Protein AF-A0AAW4VCS4-F1 (afdb_monomer_lite)

Radius of gyration: 17.03 Å; chains: 1; bounding box: 50×41×45 Å

Sequence (196 aa):
MIDLREYFYNKIKNEMDHWDMSDAYSITFFLYSNEAYTYKEYSNVCEFSISLNNETFFKSEYSGDDEGLYSEERWNYAYLEQDDKDMLDEKGMETLFAWYKQEGIENIGYEDPDCYDENCRYIGKGPVGYYELLEVISDVARRLIEEDYFLQRCGKRIPIIIQDLEFTWYVLEATKKVNIHDEAHDFFKALESGNM

Secondary structure (DSSP, 8-state):
---HHHHHHHHHHHHHTTS--TTEEEEEEEEEEEEEEEETTEEEEEEEEEEEEEHHHHHHH--GGGGSTT-STTT-GGGS----EETTSHHHHHHHHHHHHHHT--STT---S--B-TTS-B----STTHHHHHHHHHHHHHHHHHTTHHHHHHSS---EEEE-SS--HHHHHHHHHH-TTSTTHHHHHHHHTT--

Foldseek 3Di:
DQPLLVLLLVVVVVVCLPDDCQFFAAKEWEKAFDQPDDDDPDGRAIWTWIDTAGPVVLVVVDDDPQSDLLACLRAQPVNGPCPIDTCCDVVNVVSLVVVCVVVVQPPFNDDDPPQADPVRDGNGCGGGSRNVVLVSVLVSLLVCVVVCVCCVVHVDDHQYQYDYNPRDPSSVVSSVSSNVVCSCVSVVVSVVVVND

Structure (mmCIF, N/CA/C/O backbone):
data_AF-A0AAW4VCS4-F1
#
_entry.id   AF-A0AAW4VCS4-F1
#
loop_
_atom_site.group_PDB
_atom_site.id
_atom_site.type_symbol
_atom_site.label_atom_id
_atom_site.label_alt_id
_atom_site.label_comp_id
_atom_site.label_asym_id
_atom_site.label_entity_id
_atom_site.label_seq_id
_atom_site.pdbx_PDB_ins_code
_atom_site.Cartn_x
_atom_site.Cartn_y
_atom_site.Cartn_z
_atom_site.occupancy
_atom_site.B_iso_or_equiv
_atom_site.auth_seq_id
_atom_site.auth_comp_id
_atom_site.auth_asym_id
_atom_site.auth_atom_id
_atom_site.pdbx_PDB_model_num
ATOM 1 N N . MET A 1 1 ? -22.994 5.098 6.611 1.00 89.25 1 MET A N 1
ATOM 2 C CA . MET A 1 1 ? -22.066 3.959 6.658 1.00 89.25 1 MET A CA 1
ATOM 3 C C . MET A 1 1 ? -20.782 4.445 6.025 1.00 89.25 1 MET A C 1
ATOM 5 O O . MET A 1 1 ? -20.863 5.044 4.958 1.00 89.25 1 MET A O 1
ATOM 9 N N . ILE A 1 2 ? -19.666 4.334 6.733 1.00 96.38 2 ILE A N 1
ATOM 10 C CA . ILE A 1 2 ? -18.343 4.682 6.226 1.00 96.38 2 ILE A CA 1
ATOM 11 C C . ILE A 1 2 ? -17.948 3.586 5.246 1.00 96.38 2 ILE A C 1
ATOM 13 O O . ILE A 1 2 ? -17.919 2.415 5.619 1.00 96.38 2 ILE A O 1
ATOM 17 N N . ASP A 1 3 ? -17.684 3.984 4.007 1.00 98.12 3 ASP A N 1
ATOM 18 C CA . ASP A 1 3 ? -17.039 3.142 3.008 1.00 98.12 3 ASP A CA 1
ATOM 19 C C . ASP A 1 3 ? -15.558 3.520 2.978 1.00 98.12 3 ASP A C 1
ATOM 21 O O . ASP A 1 3 ? -15.163 4.524 2.379 1.00 98.12 3 ASP A O 1
ATOM 25 N N . LEU A 1 4 ? -14.751 2.757 3.715 1.00 98.56 4 LEU A N 1
ATOM 26 C CA . LEU A 1 4 ? -13.330 3.050 3.865 1.00 98.56 4 LEU A CA 1
ATOM 27 C C . LEU A 1 4 ? -12.561 2.821 2.553 1.00 98.56 4 LEU A C 1
ATOM 29 O O . LEU A 1 4 ? -11.615 3.555 2.269 1.00 98.56 4 LEU A O 1
ATOM 33 N N . ARG A 1 5 ? -13.013 1.873 1.717 1.00 98.69 5 ARG A N 1
ATOM 34 C CA . ARG A 1 5 ? -12.433 1.629 0.388 1.00 98.69 5 ARG A CA 1
ATOM 35 C C . ARG A 1 5 ? -12.628 2.846 -0.502 1.00 98.69 5 ARG A C 1
ATOM 37 O O . ARG A 1 5 ? -11.671 3.341 -1.082 1.00 98.69 5 ARG A O 1
ATOM 44 N N . GLU A 1 6 ? -13.850 3.365 -0.576 1.00 98.69 6 GLU A N 1
ATOM 45 C CA . GLU A 1 6 ? -14.143 4.540 -1.401 1.00 98.69 6 GLU A CA 1
ATOM 46 C C . GLU A 1 6 ? -13.452 5.805 -0.865 1.00 98.69 6 GLU A C 1
ATOM 48 O O . GLU A 1 6 ? -12.993 6.641 -1.646 1.00 98.69 6 GLU A O 1
ATOM 53 N N . TYR A 1 7 ? -13.320 5.940 0.460 1.00 98.75 7 TYR A N 1
ATOM 54 C CA . TYR A 1 7 ? -12.541 7.022 1.067 1.00 98.75 7 TYR A CA 1
ATOM 55 C C . TYR A 1 7 ? -11.079 6.996 0.601 1.00 98.75 7 TYR A C 1
ATOM 57 O O . TYR A 1 7 ? -10.593 7.998 0.066 1.00 98.75 7 TYR A O 1
ATOM 65 N N . PHE A 1 8 ? -10.390 5.861 0.762 1.00 98.75 8 PHE A N 1
ATOM 66 C CA . PHE A 1 8 ? -8.983 5.751 0.382 1.00 98.75 8 PHE A CA 1
ATOM 67 C C . PHE A 1 8 ? -8.781 5.790 -1.124 1.00 98.75 8 PHE A C 1
ATOM 69 O O . PHE A 1 8 ? -7.870 6.476 -1.570 1.00 98.75 8 PHE A O 1
ATOM 76 N N . TYR A 1 9 ? -9.647 5.155 -1.916 1.00 98.81 9 TYR A N 1
ATOM 77 C CA . TYR A 1 9 ? -9.570 5.229 -3.374 1.00 98.81 9 TYR A CA 1
ATOM 78 C C . TYR A 1 9 ? -9.583 6.682 -3.858 1.00 98.81 9 TYR A C 1
ATOM 80 O O . TYR A 1 9 ? -8.699 7.093 -4.607 1.00 98.81 9 TYR A O 1
ATOM 88 N N . ASN A 1 10 ? -10.528 7.495 -3.371 1.00 98.56 10 ASN A N 1
ATOM 89 C CA . ASN A 1 10 ? -10.602 8.902 -3.757 1.00 98.56 10 ASN A CA 1
ATOM 90 C C . ASN A 1 10 ? -9.400 9.710 -3.253 1.00 98.56 10 ASN A C 1
ATOM 92 O O . ASN A 1 10 ? -8.884 10.545 -3.994 1.00 98.56 10 ASN A O 1
ATOM 96 N N . LYS A 1 11 ? -8.948 9.472 -2.014 1.00 98.56 11 LYS A N 1
ATOM 97 C CA . LYS A 1 11 ? -7.798 10.177 -1.429 1.00 98.56 11 LYS A CA 1
ATOM 98 C C . LYS A 1 11 ? -6.504 9.879 -2.191 1.00 98.56 11 LYS A C 1
ATOM 100 O O . LYS A 1 11 ? -5.846 10.811 -2.647 1.00 98.56 11 LYS A O 1
ATOM 105 N N . ILE A 1 12 ? -6.198 8.597 -2.383 1.00 98.62 12 ILE A N 1
ATOM 106 C CA . ILE A 1 12 ? -5.011 8.100 -3.088 1.00 98.62 12 ILE A CA 1
ATOM 107 C C . ILE A 1 12 ? -5.020 8.579 -4.535 1.00 98.62 12 ILE A C 1
ATOM 109 O O . ILE A 1 12 ? -4.053 9.181 -4.990 1.00 98.62 12 ILE A O 1
ATOM 113 N N . LYS A 1 13 ? -6.129 8.381 -5.257 1.00 98.06 13 LYS A N 1
ATOM 114 C CA . LYS A 1 13 ? -6.228 8.815 -6.652 1.00 98.06 13 LYS A CA 1
ATOM 115 C C . LYS A 1 13 ? -6.043 10.328 -6.783 1.00 98.06 13 LYS A C 1
ATOM 117 O O . LYS A 1 13 ? -5.319 10.770 -7.669 1.00 98.06 13 LYS A O 1
ATOM 122 N N . ASN A 1 14 ? -6.664 11.117 -5.903 1.00 97.94 14 ASN A N 1
ATOM 123 C CA . ASN A 1 14 ? -6.499 12.570 -5.907 1.00 97.94 14 ASN A CA 1
ATOM 124 C C . ASN A 1 14 ? -5.041 12.981 -5.672 1.00 97.94 14 ASN A C 1
ATOM 126 O O . ASN A 1 14 ? -4.571 13.896 -6.335 1.00 97.94 14 ASN A O 1
ATOM 130 N N . GLU A 1 15 ? -4.325 12.323 -4.761 1.00 97.94 15 GLU A N 1
ATOM 131 C CA . GLU A 1 15 ? -2.895 12.574 -4.556 1.00 97.94 15 GLU A CA 1
ATOM 132 C C . GLU A 1 15 ? -2.093 12.232 -5.824 1.00 97.94 15 GLU A C 1
ATOM 134 O O . GLU A 1 15 ? -1.433 13.091 -6.410 1.00 97.94 15 GLU A O 1
ATOM 139 N N . MET A 1 16 ? -2.263 11.014 -6.340 1.00 97.75 16 MET A N 1
ATOM 140 C CA . MET A 1 16 ? -1.537 10.498 -7.504 1.00 97.75 16 MET A CA 1
ATOM 141 C C . MET A 1 16 ? -1.839 11.234 -8.818 1.00 97.75 16 MET A C 1
ATOM 143 O O . MET A 1 16 ? -1.023 11.206 -9.743 1.00 97.75 16 MET A O 1
ATOM 147 N N . ASP A 1 17 ? -2.993 11.896 -8.940 1.00 96.88 17 ASP A N 1
ATOM 148 C CA . ASP A 1 17 ? -3.337 12.716 -10.108 1.00 96.88 17 ASP A CA 1
ATOM 149 C C . ASP A 1 17 ? -2.364 13.912 -10.277 1.00 96.88 17 ASP A C 1
ATOM 151 O O . ASP A 1 17 ? -2.225 14.435 -11.392 1.00 96.88 17 ASP A O 1
ATOM 155 N N . HIS A 1 18 ? -1.635 14.298 -9.220 1.00 95.88 18 HIS A N 1
ATOM 156 C CA . HIS A 1 18 ? -0.640 15.379 -9.228 1.00 95.88 18 HIS A CA 1
ATOM 157 C C . HIS A 1 18 ? 0.800 14.916 -9.493 1.00 95.88 18 HIS A C 1
ATOM 159 O O . HIS A 1 18 ? 1.667 15.759 -9.719 1.00 95.88 18 HIS A O 1
ATOM 165 N N . TRP A 1 19 ? 1.075 13.611 -9.469 1.00 97.31 19 TRP A N 1
ATOM 166 C CA . TRP A 1 19 ? 2.435 13.089 -9.621 1.00 97.31 19 TRP A CA 1
ATOM 167 C C . TRP A 1 19 ? 2.885 13.060 -11.089 1.00 97.31 19 TRP A C 1
ATOM 169 O O . TRP A 1 19 ? 2.099 12.738 -11.988 1.00 97.31 19 TRP A O 1
ATOM 179 N N . ASP A 1 20 ? 4.170 13.341 -11.328 1.00 95.75 20 ASP A N 1
ATOM 180 C CA . ASP A 1 20 ? 4.829 13.065 -12.609 1.00 95.75 20 ASP A CA 1
ATOM 181 C C . ASP A 1 20 ? 5.282 11.602 -12.639 1.00 95.75 20 ASP A C 1
ATOM 183 O O . ASP A 1 20 ? 6.219 11.220 -11.952 1.00 95.75 20 ASP A O 1
ATOM 187 N N . MET A 1 21 ? 4.602 10.781 -13.439 1.00 96.00 21 MET A N 1
ATOM 188 C CA . MET A 1 21 ? 4.861 9.339 -13.550 1.00 96.00 21 MET A CA 1
ATOM 189 C C . MET A 1 21 ? 5.659 8.968 -14.811 1.00 96.00 21 MET A C 1
ATOM 191 O O . MET A 1 21 ? 5.636 7.814 -15.245 1.00 96.00 21 MET A O 1
ATOM 195 N N . SER A 1 22 ? 6.315 9.929 -15.467 1.00 94.31 22 SER A N 1
ATOM 196 C CA . SER A 1 22 ? 6.960 9.695 -16.767 1.00 94.31 22 SER A CA 1
ATOM 197 C C . SER A 1 22 ? 8.082 8.643 -16.716 1.00 94.31 22 SER A C 1
ATOM 199 O O . SER A 1 22 ? 8.189 7.805 -17.627 1.00 94.31 22 SER A O 1
ATOM 201 N N . ASP A 1 23 ? 8.861 8.615 -15.635 1.00 95.88 23 ASP A N 1
ATOM 202 C CA . ASP A 1 23 ? 9.974 7.689 -15.394 1.00 95.88 23 ASP A CA 1
ATOM 203 C C . ASP A 1 23 ? 9.757 6.747 -14.194 1.00 95.88 23 ASP A C 1
ATOM 205 O O . ASP A 1 23 ? 10.693 6.088 -13.740 1.00 95.88 23 ASP A O 1
ATOM 209 N N . ALA A 1 24 ? 8.518 6.647 -13.715 1.00 97.00 24 ALA A N 1
ATOM 210 C CA . ALA A 1 24 ? 8.139 5.755 -12.631 1.00 97.00 24 ALA A CA 1
ATOM 211 C C . ALA A 1 24 ? 8.324 4.274 -13.003 1.00 97.00 24 ALA A C 1
ATOM 213 O O . ALA A 1 24 ? 7.976 3.860 -14.117 1.00 97.00 24 ALA A O 1
ATOM 214 N N . TYR A 1 25 ? 8.824 3.477 -12.055 1.00 97.12 25 TYR A N 1
ATOM 215 C CA . TYR A 1 25 ? 8.935 2.020 -12.180 1.00 97.12 25 TYR A CA 1
ATOM 216 C C . TYR A 1 25 ? 8.063 1.253 -11.178 1.00 97.12 25 TYR A C 1
ATOM 218 O O . TYR A 1 25 ? 7.746 0.096 -11.439 1.00 97.12 25 TYR A O 1
ATOM 226 N N . SER A 1 26 ? 7.657 1.860 -10.060 1.00 98.25 26 SER A N 1
ATOM 227 C CA . SER A 1 26 ? 6.702 1.268 -9.113 1.00 98.25 26 SER A CA 1
ATOM 228 C C . SER A 1 26 ? 6.022 2.338 -8.258 1.00 98.25 26 SER A C 1
ATOM 230 O O . SER A 1 26 ? 6.500 3.471 -8.167 1.00 98.25 26 SER A O 1
ATOM 232 N N . ILE A 1 27 ? 4.896 1.972 -7.647 1.00 98.50 27 ILE A N 1
ATOM 233 C CA . ILE A 1 27 ? 4.270 2.710 -6.548 1.00 98.50 27 ILE A CA 1
ATOM 234 C C . ILE A 1 27 ? 4.419 1.874 -5.280 1.00 98.50 27 ILE A C 1
ATOM 236 O O . ILE A 1 27 ? 4.080 0.690 -5.303 1.00 98.50 27 ILE A O 1
ATOM 240 N N . THR A 1 28 ? 4.847 2.483 -4.180 1.00 98.56 28 THR A N 1
ATOM 241 C CA . THR A 1 28 ? 4.854 1.827 -2.870 1.00 98.56 28 THR A CA 1
ATOM 242 C C . THR A 1 28 ? 3.615 2.223 -2.087 1.00 98.56 28 THR A C 1
ATOM 244 O O . THR A 1 28 ? 3.277 3.401 -1.998 1.00 98.56 28 THR A O 1
ATOM 247 N N . PHE A 1 29 ? 2.928 1.229 -1.529 1.00 98.62 29 PHE A N 1
ATOM 248 C CA . PHE A 1 29 ? 1.918 1.393 -0.488 1.00 98.62 29 PHE A CA 1
ATOM 249 C C . PHE A 1 29 ? 2.541 0.867 0.806 1.00 98.62 29 PHE A C 1
ATOM 251 O O . PHE A 1 29 ? 2.532 -0.339 1.055 1.00 98.62 29 PHE A O 1
ATOM 258 N N . PHE A 1 30 ? 3.138 1.759 1.591 1.00 98.12 30 PHE A N 1
ATOM 259 C CA . PHE A 1 30 ? 3.835 1.384 2.814 1.00 98.12 30 PHE A CA 1
ATOM 260 C C . PHE A 1 30 ? 2.840 1.323 3.969 1.00 98.12 30 PHE A C 1
ATOM 262 O O . PHE A 1 30 ? 2.215 2.329 4.300 1.00 98.12 30 PHE A O 1
ATOM 269 N N . LEU A 1 31 ? 2.665 0.140 4.556 1.00 96.94 31 LEU A N 1
ATOM 270 C CA . LEU A 1 31 ? 1.756 -0.107 5.669 1.00 96.94 31 LEU A CA 1
ATOM 271 C C . LEU A 1 31 ? 2.539 -0.736 6.818 1.00 96.94 31 LEU A C 1
ATOM 273 O O . LEU A 1 31 ? 3.018 -1.863 6.716 1.00 96.94 31 LEU A O 1
ATOM 277 N N . TYR A 1 32 ? 2.614 -0.037 7.940 1.00 94.69 32 TYR A N 1
ATOM 278 C CA . TYR A 1 32 ? 3.382 -0.472 9.102 1.00 94.69 32 TYR A CA 1
ATOM 279 C C . TYR A 1 32 ? 2.562 -0.325 10.380 1.00 94.69 32 TYR A C 1
ATOM 281 O O . TYR A 1 32 ? 1.632 0.474 10.428 1.00 94.69 32 TYR A O 1
ATOM 289 N N . SER A 1 33 ? 2.876 -1.102 11.415 1.00 92.31 33 SER A N 1
ATOM 290 C CA . SER A 1 33 ? 2.355 -0.856 12.758 1.00 92.31 33 SER A CA 1
ATOM 291 C C . SER A 1 33 ? 3.487 -0.425 13.664 1.00 92.31 33 SER A C 1
ATOM 293 O O . SER A 1 33 ? 4.501 -1.109 13.759 1.00 92.31 33 SER A O 1
ATOM 295 N N . ASN A 1 34 ? 3.315 0.706 14.338 1.00 88.12 34 ASN A N 1
ATOM 296 C CA . ASN A 1 34 ? 4.360 1.275 15.170 1.00 88.12 34 ASN A CA 1
ATOM 297 C C . ASN A 1 34 ? 3.993 1.160 16.646 1.00 88.12 34 ASN A C 1
ATOM 299 O O . ASN A 1 34 ? 3.180 1.933 17.155 1.00 88.12 34 ASN A O 1
ATOM 303 N N . GLU A 1 35 ? 4.644 0.229 17.347 1.00 87.62 35 GLU A N 1
ATOM 304 C CA . GLU A 1 35 ? 4.428 -0.043 18.774 1.00 87.62 35 GLU A CA 1
ATOM 305 C C . GLU A 1 35 ? 4.520 1.211 19.660 1.00 87.62 35 GLU A C 1
ATOM 307 O O . GLU A 1 35 ? 3.823 1.319 20.672 1.00 87.62 35 GLU A O 1
ATOM 312 N N . ALA A 1 36 ? 5.366 2.175 19.282 1.00 89.00 36 ALA A N 1
ATOM 313 C CA . ALA A 1 36 ? 5.572 3.414 20.026 1.00 89.00 36 ALA A CA 1
ATOM 314 C C . ALA A 1 36 ? 4.564 4.516 19.666 1.00 89.00 36 ALA A C 1
ATOM 316 O O . ALA A 1 36 ? 4.422 5.489 20.417 1.00 89.00 36 ALA A O 1
ATOM 317 N N . TYR A 1 37 ? 3.877 4.397 18.529 1.00 89.69 37 TYR A N 1
ATOM 318 C CA . TYR A 1 37 ? 2.909 5.387 18.086 1.00 89.69 37 TYR A CA 1
ATOM 319 C C . TYR A 1 37 ? 1.570 5.199 18.802 1.00 89.69 37 TYR A C 1
ATOM 321 O O . TYR A 1 37 ? 1.109 4.086 19.066 1.00 89.69 37 TYR A O 1
ATOM 329 N N . THR A 1 38 ? 0.946 6.3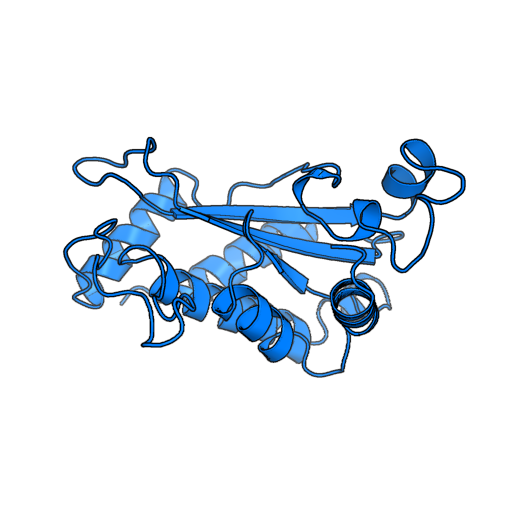25 19.146 1.00 92.81 38 THR A N 1
ATOM 330 C CA . THR A 1 38 ? -0.330 6.351 19.859 1.00 92.81 38 THR A CA 1
ATOM 331 C C . THR A 1 38 ? -1.304 7.279 19.159 1.00 92.81 38 THR A C 1
ATOM 333 O O . THR A 1 38 ? -0.956 8.392 18.761 1.00 92.81 38 THR A O 1
ATOM 336 N N . TYR A 1 39 ? -2.551 6.835 19.059 1.00 94.25 39 TYR A N 1
ATOM 337 C CA . TYR A 1 39 ? -3.666 7.654 18.619 1.00 94.25 39 TYR A CA 1
ATOM 338 C C . TYR A 1 39 ? -4.775 7.576 19.661 1.00 94.25 39 TYR A C 1
ATOM 340 O O . TYR A 1 39 ? -5.426 6.545 19.834 1.00 94.25 39 TYR A O 1
ATOM 348 N N . LYS A 1 40 ? -4.989 8.693 20.365 1.00 93.06 40 LYS A N 1
ATOM 349 C CA . LYS A 1 40 ? -5.889 8.778 21.525 1.00 93.06 40 LYS A CA 1
ATOM 350 C C . LYS A 1 40 ? -5.494 7.742 22.588 1.00 93.06 40 LYS A C 1
ATOM 352 O O . LYS A 1 40 ? -4.384 7.811 23.103 1.00 93.06 40 LYS A O 1
ATOM 357 N N . GLU A 1 41 ? -6.388 6.827 22.949 1.00 92.75 41 GLU A N 1
ATOM 358 C CA . GLU A 1 41 ? -6.146 5.765 23.925 1.00 92.75 41 GLU A CA 1
ATOM 359 C C . GLU A 1 41 ? -5.489 4.497 23.349 1.00 92.75 41 GLU A C 1
ATOM 361 O O . GLU A 1 41 ? -5.169 3.595 24.121 1.00 92.75 41 GLU A O 1
ATOM 366 N N . TYR A 1 42 ? -5.288 4.416 22.030 1.00 94.38 42 TYR A N 1
ATOM 367 C CA . TYR A 1 42 ? -4.741 3.235 21.354 1.00 94.38 42 TYR A CA 1
ATOM 368 C C . TYR A 1 42 ? -3.243 3.403 21.086 1.00 94.38 42 TYR A C 1
ATOM 370 O O . TYR A 1 42 ? -2.800 4.471 20.662 1.00 94.38 42 TYR A O 1
ATOM 378 N N . SER A 1 43 ? -2.472 2.343 21.318 1.00 94.56 43 SER A N 1
ATOM 379 C CA . SER A 1 43 ? -1.050 2.211 20.965 1.00 94.56 43 SER A CA 1
ATOM 380 C C . SER A 1 43 ? -0.875 1.179 19.856 1.00 94.56 43 SER A C 1
ATOM 382 O O . SER A 1 43 ? -1.816 0.434 19.599 1.00 94.56 43 SER A O 1
ATOM 384 N N . ASN A 1 44 ? 0.316 1.085 19.258 1.00 95.00 44 ASN A N 1
ATOM 385 C CA . ASN A 1 44 ? 0.600 0.116 18.192 1.00 95.00 44 ASN A CA 1
ATOM 386 C C . ASN A 1 44 ? -0.401 0.231 17.031 1.00 95.00 44 ASN A C 1
ATOM 388 O O . ASN A 1 44 ? -1.020 -0.743 16.609 1.00 95.00 44 ASN A O 1
ATOM 392 N N . VAL A 1 45 ? -0.653 1.469 16.604 1.00 94.50 45 VAL A N 1
ATOM 393 C CA . VAL A 1 45 ? -1.617 1.767 15.542 1.00 94.50 45 VAL A CA 1
ATOM 394 C C . VAL A 1 45 ? -0.901 1.851 14.199 1.00 94.50 45 VAL A C 1
ATOM 396 O O . VAL A 1 45 ? 0.294 2.143 14.134 1.00 94.50 45 VAL A O 1
ATOM 399 N N . CYS A 1 46 ? -1.647 1.599 13.127 1.00 94.94 46 CYS A N 1
ATOM 400 C CA . CYS A 1 46 ? -1.088 1.555 11.786 1.00 94.94 46 CYS A CA 1
ATOM 401 C C . CYS A 1 46 ? -0.679 2.940 11.277 1.00 94.94 46 CYS A C 1
ATOM 403 O O . CYS A 1 46 ? -1.366 3.934 11.516 1.00 94.94 46 CYS A O 1
ATOM 405 N N . GLU A 1 47 ? 0.382 2.953 10.486 1.00 95.62 47 GLU A N 1
ATOM 406 C CA . GLU A 1 47 ? 0.809 4.035 9.612 1.00 95.62 47 GLU A CA 1
ATOM 407 C C . GLU A 1 47 ? 0.623 3.569 8.166 1.00 95.62 47 GLU A C 1
ATOM 409 O O . GLU A 1 47 ? 0.878 2.405 7.852 1.00 95.62 47 GLU A O 1
ATOM 414 N N . PHE A 1 48 ? 0.152 4.456 7.289 1.00 97.88 48 PHE A N 1
ATOM 415 C CA . PHE A 1 48 ? -0.044 4.142 5.878 1.00 97.88 48 PHE A CA 1
ATOM 416 C C . PHE A 1 48 ? 0.323 5.343 5.014 1.00 97.88 48 PHE A C 1
ATOM 418 O O . PHE A 1 48 ? -0.295 6.408 5.114 1.00 97.88 48 PHE A O 1
ATOM 425 N N . SER A 1 49 ? 1.294 5.147 4.131 1.00 98.12 49 SER A N 1
ATOM 426 C CA . SER A 1 49 ? 1.747 6.141 3.168 1.00 98.12 49 SER A CA 1
ATOM 427 C C . SER A 1 49 ? 1.817 5.555 1.762 1.00 98.12 49 SER A C 1
ATOM 429 O O . SER A 1 49 ? 1.820 4.338 1.550 1.00 98.12 49 SER A O 1
ATOM 431 N N . ILE A 1 50 ? 1.837 6.450 0.777 1.00 98.62 50 ILE A N 1
ATOM 432 C CA . ILE A 1 50 ? 2.100 6.094 -0.615 1.00 98.62 50 ILE A CA 1
ATOM 433 C C . ILE A 1 50 ? 3.266 6.914 -1.158 1.00 98.62 50 ILE A C 1
ATOM 435 O O . ILE A 1 50 ? 3.389 8.099 -0.841 1.00 98.62 50 ILE A O 1
ATOM 439 N N . SER A 1 51 ? 4.075 6.309 -2.017 1.00 98.25 51 SER A N 1
ATOM 440 C CA . SER A 1 51 ? 5.195 6.979 -2.684 1.00 98.25 51 SER A CA 1
ATOM 441 C C . SER A 1 51 ? 5.397 6.472 -4.109 1.00 98.25 51 SER A C 1
ATOM 443 O O . SER A 1 51 ? 4.985 5.369 -4.482 1.00 98.25 51 SER A O 1
ATOM 445 N N . LEU A 1 52 ? 5.988 7.334 -4.935 1.00 97.81 52 LEU A N 1
ATOM 446 C CA . LEU A 1 52 ? 6.372 7.049 -6.311 1.00 97.81 52 LEU A CA 1
ATOM 447 C C . LEU A 1 52 ? 7.853 6.684 -6.347 1.00 97.81 52 LEU A C 1
ATOM 449 O O . LEU A 1 52 ? 8.666 7.453 -5.848 1.00 97.81 52 LEU A O 1
ATOM 453 N N . ASN A 1 53 ? 8.206 5.588 -7.015 1.00 97.88 53 ASN A N 1
ATOM 454 C CA . ASN A 1 53 ? 9.604 5.229 -7.227 1.00 97.88 53 ASN A CA 1
ATOM 455 C C . ASN A 1 53 ? 9.966 5.363 -8.704 1.00 97.88 53 ASN A C 1
ATOM 457 O O . ASN A 1 53 ? 9.284 4.825 -9.586 1.00 97.88 53 ASN A O 1
ATOM 461 N N . ASN A 1 54 ? 11.049 6.080 -8.980 1.00 96.12 54 ASN A N 1
ATOM 462 C CA . ASN A 1 54 ? 11.420 6.532 -10.314 1.00 96.12 54 ASN A CA 1
ATOM 463 C C . ASN A 1 54 ? 12.877 6.217 -10.665 1.00 96.12 54 ASN A C 1
ATOM 465 O O . ASN A 1 54 ? 13.772 6.118 -9.826 1.00 96.12 54 ASN A O 1
ATOM 469 N N . GLU A 1 55 ? 13.100 6.022 -11.965 1.00 96.00 55 GLU A N 1
ATOM 470 C CA . GLU A 1 55 ? 14.397 5.641 -12.527 1.00 96.00 55 GLU A CA 1
ATOM 471 C C . GLU A 1 55 ? 15.474 6.699 -12.287 1.00 96.00 55 GLU A C 1
ATOM 473 O O . GLU A 1 55 ? 16.647 6.351 -12.157 1.00 96.00 55 GLU A O 1
ATOM 478 N N . THR A 1 56 ? 15.093 7.981 -12.266 1.00 95.56 56 THR A N 1
ATOM 479 C CA . THR A 1 56 ? 16.036 9.086 -12.067 1.00 95.56 56 THR A CA 1
ATOM 480 C C . THR A 1 56 ? 16.685 9.033 -10.688 1.00 95.56 56 THR A C 1
ATOM 482 O O . THR A 1 56 ? 17.912 9.079 -10.626 1.00 95.56 56 THR A O 1
ATOM 485 N N . PHE A 1 57 ? 15.893 8.891 -9.618 1.00 95.81 57 PHE A N 1
ATOM 486 C CA . PHE A 1 57 ? 16.407 8.756 -8.251 1.00 95.81 57 PHE A CA 1
ATOM 487 C C . PHE A 1 57 ? 17.272 7.499 -8.112 1.00 95.81 57 PHE A C 1
ATOM 489 O O . PHE A 1 57 ? 18.429 7.569 -7.709 1.00 95.81 57 PHE A O 1
ATOM 496 N N . PHE A 1 58 ? 16.754 6.345 -8.545 1.00 96.19 58 PHE A N 1
ATOM 497 C CA . PHE A 1 58 ? 17.470 5.077 -8.399 1.00 96.19 58 PHE A CA 1
ATOM 498 C C . PHE A 1 58 ? 18.867 5.112 -9.047 1.00 96.19 58 PHE A C 1
ATOM 500 O O . PHE A 1 58 ? 19.846 4.672 -8.453 1.00 96.19 58 PHE A O 1
ATOM 507 N N . LYS A 1 59 ? 18.987 5.697 -10.246 1.00 94.62 59 LYS A N 1
ATOM 508 C CA . LYS A 1 59 ? 20.269 5.810 -10.965 1.00 94.62 59 LYS A CA 1
ATOM 509 C C . LYS A 1 59 ? 21.186 6.913 -10.444 1.00 94.62 59 LYS A C 1
ATOM 511 O O . LYS A 1 59 ? 22.354 6.934 -10.833 1.00 94.62 59 LYS A O 1
ATOM 516 N N . SER A 1 60 ? 20.677 7.873 -9.669 1.00 94.81 60 SER A N 1
ATOM 517 C CA . SER A 1 60 ? 21.530 8.885 -9.040 1.00 94.81 60 SER A CA 1
ATOM 518 C C . SER A 1 60 ? 22.178 8.365 -7.765 1.00 94.81 60 SER A C 1
ATOM 520 O O . SER A 1 60 ? 23.328 8.716 -7.506 1.00 94.81 60 SER A O 1
ATOM 522 N N . GLU A 1 61 ? 21.467 7.524 -7.012 1.00 95.56 61 GLU A N 1
ATOM 523 C CA . GLU A 1 61 ? 21.933 7.007 -5.723 1.00 95.56 61 GLU A CA 1
ATOM 524 C C . GLU A 1 61 ? 22.740 5.710 -5.843 1.00 95.56 61 GLU A C 1
ATOM 526 O O . GLU A 1 61 ? 23.717 5.528 -5.114 1.00 95.56 61 GLU A O 1
ATOM 531 N N . TYR A 1 62 ? 22.388 4.830 -6.785 1.00 94.44 62 TYR A N 1
ATOM 532 C CA . TYR A 1 62 ? 22.974 3.491 -6.895 1.00 94.44 62 TYR A CA 1
ATOM 533 C C . TYR A 1 62 ? 23.748 3.297 -8.201 1.00 94.44 62 TYR A C 1
ATOM 535 O O . TYR A 1 62 ? 23.403 3.845 -9.250 1.00 94.44 62 TYR A O 1
ATOM 543 N N . SER A 1 63 ? 24.835 2.522 -8.138 1.00 88.88 63 SER A N 1
ATOM 544 C CA . SER A 1 63 ? 25.697 2.231 -9.290 1.00 88.88 63 SER A CA 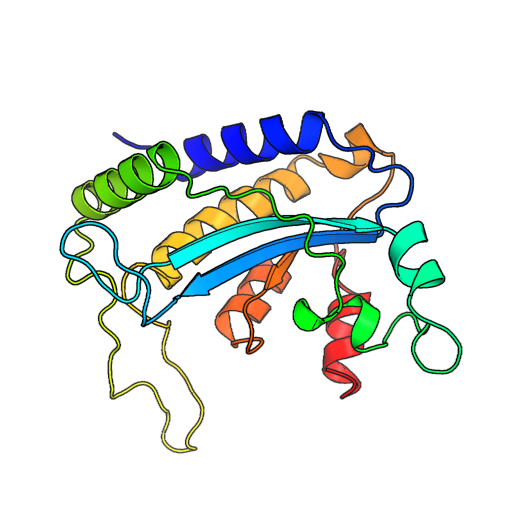1
ATOM 545 C C . SER A 1 63 ? 26.420 0.896 -9.125 1.00 88.88 63 SER A C 1
ATOM 547 O O . SER A 1 63 ? 26.669 0.457 -8.005 1.00 88.88 63 SER A O 1
ATOM 549 N N . GLY A 1 64 ? 26.834 0.278 -10.232 1.00 86.00 64 GLY A N 1
ATOM 550 C CA . GLY A 1 64 ? 27.606 -0.967 -10.180 1.00 86.00 64 GLY A CA 1
ATOM 551 C C . GLY A 1 64 ? 26.724 -2.178 -9.878 1.00 86.00 64 GLY A C 1
ATOM 552 O O . GLY A 1 64 ? 25.723 -2.375 -10.555 1.00 86.00 64 GLY A O 1
ATOM 553 N N . ASP A 1 65 ? 27.094 -3.009 -8.902 1.00 79.00 65 ASP A N 1
ATOM 554 C CA . ASP A 1 65 ? 26.339 -4.237 -8.597 1.00 79.00 65 ASP A CA 1
ATOM 555 C C . ASP A 1 65 ? 24.939 -3.940 -8.002 1.00 79.00 65 ASP A C 1
ATOM 557 O O . ASP A 1 65 ? 24.026 -4.755 -8.148 1.00 79.00 65 ASP A O 1
ATOM 561 N N . ASP A 1 66 ? 24.741 -2.735 -7.454 1.00 81.81 66 ASP A N 1
ATOM 562 C CA . ASP A 1 66 ? 23.508 -2.287 -6.782 1.00 81.81 66 ASP A CA 1
ATOM 563 C C . ASP A 1 66 ? 22.468 -1.695 -7.768 1.00 81.81 66 ASP A C 1
ATOM 565 O O . ASP A 1 66 ? 21.314 -1.458 -7.416 1.00 81.81 66 ASP A O 1
ATOM 569 N N . GLU A 1 67 ? 22.836 -1.477 -9.043 1.00 82.50 67 GLU A N 1
ATOM 570 C CA . GLU A 1 67 ? 21.960 -0.874 -10.074 1.00 82.50 67 GLU A CA 1
ATOM 571 C C . GLU A 1 67 ? 21.080 -1.902 -10.816 1.00 82.50 67 GLU A C 1
ATOM 573 O O . GLU A 1 67 ? 20.383 -1.590 -11.790 1.00 82.50 67 GLU A O 1
ATOM 578 N N . GLY A 1 68 ? 21.146 -3.163 -10.387 1.00 88.00 68 GLY A N 1
ATOM 579 C CA . GLY A 1 68 ? 20.461 -4.274 -11.026 1.00 88.00 68 GLY A CA 1
ATOM 580 C C . GLY A 1 68 ? 18.937 -4.164 -10.957 1.00 88.00 68 GLY A C 1
ATOM 581 O O . GLY A 1 68 ? 18.356 -3.727 -9.973 1.00 88.00 68 GLY A O 1
ATOM 582 N N . LEU A 1 69 ? 18.249 -4.679 -11.981 1.00 91.75 69 LEU A N 1
ATOM 583 C CA . LEU A 1 69 ? 16.784 -4.823 -11.960 1.00 91.75 69 LEU A CA 1
ATOM 584 C C . LEU A 1 69 ? 16.285 -5.665 -10.770 1.00 91.75 69 LEU A C 1
ATOM 586 O O . LEU A 1 69 ? 15.130 -5.545 -10.377 1.00 91.75 69 LEU A O 1
ATOM 590 N N . TYR A 1 70 ? 17.143 -6.524 -10.219 1.00 93.38 70 TYR A N 1
ATOM 591 C CA . TYR A 1 70 ? 16.829 -7.425 -9.111 1.00 93.38 70 TYR A CA 1
ATOM 592 C C . TYR A 1 70 ? 17.615 -7.096 -7.835 1.00 93.38 70 TYR A C 1
ATOM 594 O O . TYR A 1 70 ? 17.776 -7.987 -7.006 1.00 93.38 70 TYR A O 1
ATOM 602 N N . SER A 1 71 ? 18.161 -5.882 -7.709 1.00 93.12 71 SER A N 1
ATOM 603 C CA . SER A 1 71 ? 18.876 -5.462 -6.499 1.00 93.12 71 SER A CA 1
ATOM 604 C C . SER A 1 71 ? 17.915 -5.171 -5.345 1.00 93.12 71 SER A C 1
ATOM 606 O O . SER A 1 71 ? 16.731 -4.900 -5.570 1.00 93.12 71 SER A O 1
ATOM 608 N N . GLU A 1 72 ? 18.430 -5.237 -4.116 1.00 93.06 72 GLU A N 1
ATOM 609 C CA . GLU A 1 72 ? 17.684 -4.880 -2.906 1.00 93.06 72 GLU A CA 1
ATOM 610 C C . GLU A 1 72 ? 17.240 -3.419 -2.975 1.00 93.06 72 GLU A C 1
ATOM 612 O O . GLU A 1 72 ? 16.079 -3.091 -2.748 1.00 93.06 72 GLU A O 1
ATOM 617 N N . GLU A 1 73 ? 18.160 -2.551 -3.388 1.00 94.56 73 GLU A N 1
ATOM 618 C CA . GLU A 1 73 ? 18.038 -1.099 -3.405 1.00 94.56 73 GLU A CA 1
ATOM 619 C C . GLU A 1 73 ? 16.869 -0.612 -4.267 1.00 94.56 73 GLU A C 1
ATOM 621 O O . GLU A 1 73 ? 16.297 0.452 -4.034 1.00 94.56 73 GLU A O 1
ATOM 626 N N . ARG A 1 74 ? 16.498 -1.398 -5.282 1.00 95.25 74 ARG A N 1
ATOM 627 C CA . ARG A 1 74 ? 15.397 -1.078 -6.191 1.00 95.25 74 ARG A CA 1
ATOM 628 C C . ARG A 1 74 ? 14.023 -1.352 -5.588 1.00 95.25 74 ARG A C 1
ATOM 630 O O . ARG A 1 74 ? 13.026 -0.813 -6.063 1.00 95.25 74 ARG A O 1
ATOM 637 N N . TRP A 1 75 ? 13.950 -2.249 -4.614 1.00 95.19 75 TRP A N 1
ATOM 638 C CA . TRP A 1 75 ? 12.693 -2.871 -4.211 1.00 95.19 75 TRP A CA 1
ATOM 639 C C . TRP A 1 75 ? 12.432 -2.814 -2.712 1.00 95.19 75 TRP A C 1
ATOM 641 O O . TRP A 1 75 ? 11.269 -2.835 -2.323 1.00 95.19 75 TRP A O 1
ATOM 651 N N . ASN A 1 76 ? 13.463 -2.742 -1.876 1.00 94.38 76 ASN A N 1
ATOM 652 C CA . ASN A 1 76 ? 13.330 -2.644 -0.433 1.00 94.38 76 ASN A CA 1
ATOM 653 C C . ASN A 1 76 ? 13.065 -1.194 -0.028 1.00 94.38 76 ASN A C 1
ATOM 655 O O . ASN A 1 76 ? 13.879 -0.308 -0.291 1.00 94.38 76 ASN A O 1
ATOM 659 N N . TYR A 1 77 ? 11.935 -0.976 0.654 1.00 94.94 77 TYR A N 1
ATOM 660 C CA . TYR A 1 77 ? 11.490 0.328 1.140 1.00 94.94 77 TYR A CA 1
ATOM 661 C C . TYR A 1 77 ? 12.600 1.130 1.834 1.00 94.94 77 TYR A C 1
ATOM 663 O O . TYR A 1 77 ? 12.687 2.337 1.621 1.00 94.94 77 TYR A O 1
ATOM 671 N N . ALA A 1 78 ? 13.503 0.476 2.573 1.00 93.31 78 ALA A N 1
ATOM 672 C CA . ALA A 1 78 ? 14.616 1.121 3.275 1.00 93.31 78 ALA A CA 1
ATOM 673 C C . ALA A 1 78 ? 15.600 1.894 2.367 1.00 93.31 78 ALA A C 1
ATOM 675 O O . ALA A 1 78 ? 16.309 2.771 2.859 1.00 93.31 78 ALA A O 1
ATOM 676 N N . TYR A 1 79 ? 15.635 1.582 1.070 1.00 94.25 79 TYR A N 1
ATOM 677 C CA . TYR A 1 79 ? 16.526 2.176 0.066 1.00 94.25 79 TYR A CA 1
ATOM 678 C C . TYR A 1 79 ? 15.800 3.090 -0.934 1.00 94.25 79 TYR A C 1
ATOM 680 O O . TYR A 1 79 ? 16.421 3.726 -1.784 1.00 94.25 79 TYR A O 1
ATOM 688 N N . LEU A 1 80 ? 14.473 3.171 -0.855 1.00 95.44 80 LEU A N 1
ATOM 689 C CA . LEU A 1 80 ? 13.694 4.041 -1.733 1.00 95.44 80 LEU A CA 1
ATOM 690 C C . LEU A 1 80 ? 13.830 5.511 -1.303 1.00 95.44 80 LEU A C 1
ATOM 692 O O . LEU A 1 80 ? 14.241 5.810 -0.184 1.00 95.44 80 LEU A O 1
ATOM 696 N N . GLU A 1 81 ? 13.445 6.443 -2.181 1.00 94.50 81 GLU A N 1
ATOM 697 C CA . GLU A 1 81 ? 13.475 7.886 -1.878 1.00 94.50 81 GLU A CA 1
ATOM 698 C C . GLU A 1 81 ? 12.597 8.247 -0.670 1.00 94.50 81 GLU A C 1
ATOM 700 O O . GLU A 1 81 ? 12.887 9.209 0.038 1.00 94.50 81 GLU A O 1
ATOM 705 N N . GLN A 1 82 ? 11.538 7.461 -0.432 1.00 93.25 82 GLN A N 1
ATOM 706 C CA . GLN A 1 82 ? 10.578 7.654 0.658 1.00 93.25 82 GLN A CA 1
ATOM 707 C C . GLN A 1 82 ? 9.982 9.078 0.680 1.00 93.25 82 GLN A C 1
ATOM 709 O O . GLN A 1 82 ? 9.739 9.634 1.753 1.00 93.25 82 GLN A O 1
ATOM 714 N N . ASP A 1 83 ? 9.709 9.686 -0.491 1.00 94.44 83 ASP A N 1
ATOM 715 C CA . ASP A 1 83 ? 8.892 10.916 -0.590 1.00 94.44 83 ASP A CA 1
ATOM 716 C C . ASP A 1 83 ? 7.406 10.611 -0.324 1.00 94.44 83 ASP A C 1
ATOM 718 O O . ASP A 1 83 ? 6.511 10.791 -1.158 1.00 94.44 83 ASP A O 1
ATOM 722 N N . ASP A 1 84 ? 7.161 10.093 0.871 1.00 95.62 84 ASP A N 1
ATOM 723 C CA . ASP A 1 84 ? 5.913 9.515 1.310 1.00 95.62 84 ASP A CA 1
ATOM 724 C C . ASP A 1 84 ? 4.828 10.573 1.500 1.00 95.62 84 ASP A C 1
ATOM 726 O O . ASP A 1 84 ? 5.024 11.647 2.081 1.00 95.62 84 ASP A O 1
ATOM 730 N N . LYS A 1 85 ? 3.627 10.236 1.033 1.00 97.81 85 LYS A N 1
ATOM 731 C CA . LYS A 1 85 ? 2.403 10.989 1.290 1.00 97.81 85 LYS A CA 1
ATOM 732 C C . LYS A 1 85 ? 1.569 10.222 2.301 1.00 97.81 85 LYS A C 1
ATOM 734 O O . LYS A 1 85 ? 1.067 9.138 2.007 1.00 97.81 85 LYS A O 1
ATOM 739 N N . ASP A 1 86 ? 1.425 10.803 3.486 1.00 97.25 86 ASP A N 1
ATOM 740 C CA . ASP A 1 86 ? 0.662 10.223 4.589 1.00 97.25 86 ASP A CA 1
ATOM 741 C C . ASP A 1 86 ? -0.837 10.148 4.250 1.00 97.25 86 ASP A C 1
ATOM 743 O O . ASP A 1 86 ? -1.532 11.157 4.080 1.00 97.25 86 ASP A O 1
ATOM 747 N N . MET A 1 87 ? -1.350 8.924 4.138 1.00 98.12 87 MET A N 1
ATOM 748 C CA . MET A 1 87 ? -2.761 8.659 3.869 1.00 98.12 87 MET A CA 1
ATOM 749 C C . MET A 1 87 ? -3.585 8.585 5.159 1.00 98.12 87 MET A C 1
ATOM 751 O O . MET A 1 87 ? -4.813 8.732 5.102 1.00 98.12 87 MET A O 1
ATOM 755 N N . LEU A 1 88 ? -2.926 8.468 6.310 1.00 96.69 88 LEU A N 1
ATOM 756 C CA . LEU A 1 88 ? -3.487 8.502 7.656 1.00 96.69 88 LEU A CA 1
ATOM 757 C C . LEU A 1 88 ? -3.154 9.814 8.384 1.00 96.69 88 LEU A C 1
ATOM 759 O O . LEU A 1 88 ? -2.907 9.829 9.587 1.00 96.69 88 LEU A O 1
ATOM 763 N N . ASP A 1 89 ? -3.290 10.944 7.681 1.00 94.88 89 ASP A N 1
ATOM 764 C CA . ASP A 1 89 ? -3.392 12.252 8.338 1.00 94.88 89 ASP A CA 1
ATOM 765 C C . ASP A 1 89 ? -4.515 12.280 9.402 1.00 94.88 89 ASP A C 1
ATOM 767 O O . ASP A 1 89 ? -5.317 11.352 9.529 1.00 94.88 89 ASP A O 1
ATOM 771 N N . GLU A 1 90 ? -4.636 13.377 10.157 1.00 95.25 90 GLU A N 1
ATOM 772 C CA . GLU A 1 90 ? -5.632 13.508 11.236 1.00 95.25 90 GLU A CA 1
ATOM 773 C C . GLU A 1 90 ? -7.047 13.061 10.814 1.00 95.25 90 GLU A C 1
ATOM 775 O O . GLU A 1 90 ? -7.710 12.308 11.532 1.00 95.25 90 GLU A O 1
ATOM 780 N N . LYS A 1 91 ? -7.484 13.442 9.607 1.00 96.75 91 LYS A N 1
ATOM 781 C CA . LYS A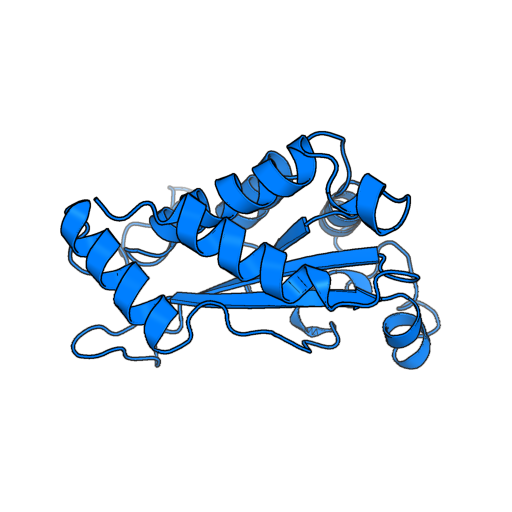 1 91 ? -8.792 13.063 9.060 1.00 96.75 91 LYS A CA 1
ATOM 782 C C . LYS A 1 91 ? -8.837 11.595 8.626 1.00 96.75 91 LYS A C 1
ATOM 784 O O . LYS A 1 91 ? -9.882 10.953 8.765 1.00 96.75 91 LYS A O 1
ATOM 789 N N . GLY A 1 92 ? -7.748 11.074 8.068 1.00 97.50 92 GLY A N 1
ATOM 790 C CA . GLY A 1 92 ? -7.574 9.662 7.737 1.00 97.50 92 GLY A CA 1
ATOM 791 C C . GLY A 1 92 ? -7.707 8.787 8.977 1.00 97.50 92 GLY A C 1
ATOM 792 O O . GLY A 1 92 ? -8.539 7.881 8.989 1.00 97.50 92 GLY A O 1
ATOM 793 N N . MET A 1 93 ? -7.005 9.136 10.056 1.00 97.38 93 MET A N 1
ATOM 794 C CA . MET A 1 93 ? -7.095 8.446 11.346 1.00 97.38 93 MET A CA 1
ATOM 795 C C . MET A 1 93 ? -8.494 8.526 11.951 1.00 97.38 93 MET A C 1
ATOM 797 O O . MET A 1 93 ? -9.043 7.513 12.382 1.00 97.38 93 MET A O 1
ATOM 801 N N . GLU A 1 94 ? -9.133 9.698 11.939 1.00 97.81 94 GLU A N 1
ATOM 802 C CA . GLU A 1 94 ? -10.521 9.821 12.397 1.00 97.81 94 GLU A CA 1
ATOM 803 C C . GLU A 1 94 ? -11.479 8.919 11.608 1.00 97.81 94 GLU A C 1
ATOM 805 O O . GLU A 1 94 ? -12.348 8.269 12.197 1.00 97.81 94 GLU A O 1
ATOM 810 N N . THR A 1 95 ? -11.309 8.859 10.285 1.00 98.44 95 THR A N 1
ATOM 811 C CA . THR A 1 95 ? -12.144 8.041 9.397 1.00 98.44 95 THR A CA 1
ATOM 812 C C . THR A 1 95 ? -11.911 6.552 9.641 1.00 98.44 95 THR A C 1
ATOM 814 O O . THR A 1 95 ? -12.881 5.801 9.764 1.00 98.44 95 THR A O 1
ATOM 817 N N . LEU A 1 96 ? -10.649 6.137 9.776 1.00 98.31 96 LEU A N 1
ATOM 818 C CA . LEU A 1 96 ? -10.251 4.761 10.058 1.00 98.31 96 LEU A CA 1
ATOM 819 C C . LEU A 1 96 ? -10.830 4.270 11.389 1.00 98.31 96 LEU A C 1
ATOM 821 O O . LEU A 1 96 ? -11.497 3.241 11.432 1.00 98.31 96 LEU A O 1
ATOM 825 N N . PHE A 1 97 ? -10.660 5.031 12.470 1.00 98.00 97 PHE A N 1
ATOM 826 C CA . PHE A 1 97 ? -11.161 4.630 13.788 1.00 98.00 97 PHE A CA 1
ATOM 827 C C . PHE A 1 97 ? -12.690 4.642 13.873 1.00 98.00 97 PHE A C 1
ATOM 829 O O . PHE A 1 97 ? -13.290 3.810 14.559 1.00 98.00 97 PHE A O 1
ATOM 836 N N . ALA A 1 98 ? -13.349 5.558 13.160 1.00 98.25 98 ALA A N 1
ATOM 837 C CA . ALA A 1 98 ? -14.800 5.525 13.039 1.00 98.25 98 ALA A CA 1
ATOM 838 C C . ALA A 1 98 ? -15.278 4.291 12.253 1.00 98.25 98 ALA A C 1
ATOM 840 O O . ALA A 1 98 ? -16.319 3.725 12.596 1.00 98.25 98 ALA A O 1
ATOM 841 N N . TRP A 1 99 ? -14.517 3.854 11.244 1.00 98.69 99 TRP A N 1
ATOM 842 C CA . TRP A 1 99 ? -14.779 2.618 10.513 1.00 98.69 99 TRP A CA 1
ATOM 843 C C . TRP A 1 99 ? -14.542 1.372 11.377 1.00 98.69 99 TRP A C 1
ATOM 845 O O . TRP A 1 99 ? -15.445 0.546 11.459 1.00 98.69 99 TRP A O 1
ATOM 855 N N . TYR A 1 100 ? -13.436 1.275 12.125 1.00 98.31 100 TYR A N 1
ATOM 856 C CA . TYR A 1 100 ? -13.214 0.168 13.071 1.00 98.31 100 TYR A CA 1
ATOM 857 C C . TYR A 1 100 ? -14.387 -0.003 14.038 1.00 98.31 100 TYR A C 1
ATOM 859 O O . TYR A 1 100 ? -14.923 -1.099 14.201 1.00 98.31 100 TYR A O 1
ATOM 867 N N . LYS A 1 101 ? -14.868 1.107 14.610 1.00 97.81 101 LYS A N 1
ATOM 868 C CA . LYS A 1 101 ? -16.045 1.100 15.484 1.00 97.81 101 LYS A CA 1
ATOM 869 C C . LYS A 1 101 ? -17.320 0.650 14.764 1.00 97.81 101 LYS A C 1
ATOM 871 O O . LYS A 1 101 ? -18.165 0.006 15.382 1.00 97.81 101 LYS A O 1
ATOM 876 N N . GLN A 1 102 ? -17.495 1.024 13.496 1.00 98.25 102 GLN A N 1
ATOM 877 C CA . GLN A 1 102 ? -18.637 0.596 12.686 1.00 98.25 102 GLN A CA 1
ATOM 878 C C . GLN A 1 102 ? -18.620 -0.918 12.443 1.00 98.25 102 GLN A C 1
ATOM 880 O O . GLN A 1 102 ? -19.673 -1.544 12.537 1.00 98.25 102 GLN A O 1
ATOM 885 N N . GLU A 1 103 ? -17.449 -1.486 12.156 1.00 98.25 103 GLU A N 1
ATOM 886 C CA . GLU A 1 103 ? -17.277 -2.916 11.865 1.00 98.25 103 GLU A CA 1
ATOM 887 C C . GLU A 1 103 ? -17.166 -3.787 13.128 1.00 98.25 103 GLU A C 1
ATOM 889 O O . GLU A 1 103 ? -17.161 -5.012 13.039 1.00 98.25 103 GLU A O 1
ATOM 894 N N . GLY A 1 104 ? -17.114 -3.175 14.316 1.00 97.88 104 GLY A N 1
ATOM 895 C CA . GLY A 1 104 ? -16.979 -3.895 15.584 1.00 97.88 104 GLY A CA 1
ATOM 896 C C . GLY A 1 104 ? -15.573 -4.451 15.820 1.00 97.88 104 GLY A C 1
ATOM 897 O O . GLY A 1 104 ? -15.422 -5.450 16.518 1.00 97.88 104 GLY A O 1
ATOM 898 N N . ILE A 1 105 ? -14.555 -3.819 15.232 1.00 97.75 105 ILE A N 1
ATOM 899 C CA . ILE A 1 105 ? -13.148 -4.154 15.453 1.00 97.75 105 ILE A CA 1
ATOM 900 C C . ILE A 1 105 ? -12.716 -3.472 16.757 1.00 97.75 105 ILE A C 1
ATOM 902 O O . ILE A 1 105 ? -12.718 -2.244 16.873 1.00 97.75 105 ILE A O 1
ATOM 906 N N . GLU A 1 106 ? -12.389 -4.281 17.760 1.00 95.69 106 GLU A N 1
ATOM 907 C CA . GLU A 1 106 ? -12.047 -3.854 19.120 1.00 95.69 106 GLU A CA 1
ATOM 908 C C . GLU A 1 106 ? -10.591 -4.213 19.452 1.00 95.69 106 GLU A C 1
ATOM 910 O O . GLU A 1 106 ? -9.998 -5.055 18.792 1.00 95.69 106 GLU A O 1
ATOM 915 N N . ASN A 1 107 ? -10.018 -3.623 20.507 1.00 95.38 107 ASN A N 1
ATOM 916 C CA . ASN A 1 107 ? -8.631 -3.871 20.944 1.00 95.38 107 ASN A CA 1
ATOM 917 C C . ASN A 1 107 ? -7.564 -3.532 19.885 1.00 95.38 107 ASN A C 1
ATOM 919 O O . ASN A 1 107 ? -6.577 -4.251 19.757 1.00 95.38 107 ASN A O 1
ATOM 923 N N . ILE A 1 108 ? -7.756 -2.433 19.147 1.00 96.88 108 ILE A N 1
ATOM 924 C CA . ILE A 1 108 ? -6.798 -1.947 18.141 1.00 96.88 108 ILE A CA 1
ATOM 925 C C . ILE A 1 108 ? -5.379 -1.899 18.722 1.00 96.88 108 ILE A C 1
ATOM 927 O O . ILE A 1 108 ? -5.181 -1.377 19.823 1.00 96.88 108 ILE A O 1
ATOM 931 N N . GLY A 1 109 ? -4.422 -2.451 17.976 1.00 95.81 109 GLY A N 1
ATOM 932 C CA . GLY A 1 109 ? -3.010 -2.524 18.349 1.00 95.81 109 GLY A CA 1
ATOM 933 C C . GLY A 1 109 ? -2.628 -3.689 19.268 1.00 95.81 109 GLY A C 1
ATOM 934 O O . GLY A 1 109 ? -1.453 -3.856 19.595 1.00 95.81 109 GLY A O 1
ATOM 935 N N . TYR A 1 110 ? -3.586 -4.518 19.687 1.00 95.19 110 TYR A N 1
ATOM 936 C CA . TYR A 1 110 ? -3.284 -5.755 20.404 1.00 95.19 110 TYR A CA 1
ATOM 937 C C . TYR A 1 110 ? -2.656 -6.795 19.469 1.00 95.19 110 TYR A C 1
ATOM 939 O O . TYR A 1 110 ? -3.191 -7.052 18.393 1.00 95.19 110 TYR A O 1
ATOM 947 N N . GLU A 1 111 ? -1.577 -7.440 19.909 1.00 91.56 111 GLU A N 1
ATOM 948 C CA . GLU A 1 111 ? -0.962 -8.577 19.220 1.00 91.56 111 GLU A CA 1
ATOM 949 C C . GLU A 1 111 ? -1.212 -9.880 19.973 1.00 91.56 111 GLU A C 1
ATOM 951 O O . GLU A 1 111 ? -1.023 -9.961 21.191 1.00 91.56 111 GLU A O 1
ATOM 956 N N . ASP A 1 112 ? -1.615 -10.911 19.231 1.00 89.06 112 ASP A N 1
ATOM 957 C CA . ASP A 1 112 ? -1.743 -12.258 19.774 1.00 89.06 112 ASP A CA 1
ATOM 958 C C . ASP A 1 112 ? -0.345 -12.880 19.951 1.00 89.06 112 ASP A C 1
ATOM 960 O O . ASP A 1 112 ? 0.390 -13.028 18.966 1.00 89.06 112 ASP A O 1
ATOM 964 N N . PRO A 1 113 ? 0.055 -13.258 21.179 1.00 85.75 113 PRO A N 1
ATOM 965 C CA . PRO A 1 113 ? 1.331 -13.927 21.401 1.00 85.75 113 PRO A CA 1
ATOM 966 C C . PRO A 1 113 ? 1.399 -15.332 20.777 1.00 85.75 113 PRO A C 1
ATOM 968 O O . PRO A 1 113 ? 2.502 -15.845 20.595 1.00 85.75 113 PRO A O 1
ATOM 971 N N . ASP A 1 114 ? 0.266 -15.964 20.450 1.00 89.19 114 ASP A N 1
ATOM 972 C CA . ASP A 1 114 ? 0.204 -17.292 19.824 1.00 89.19 114 ASP A CA 1
ATOM 973 C C . ASP A 1 114 ? 0.180 -17.194 18.287 1.00 89.19 114 ASP A C 1
ATOM 975 O O . ASP A 1 114 ? -0.742 -17.632 17.600 1.00 89.19 114 ASP A O 1
ATOM 979 N N . CYS A 1 115 ? 1.208 -16.548 17.735 1.00 90.75 115 CYS A N 1
ATOM 980 C CA . CYS A 1 115 ? 1.295 -16.181 16.320 1.00 90.75 115 CYS A CA 1
ATOM 981 C C . CYS A 1 115 ? 2.320 -16.996 15.518 1.00 90.75 115 CYS A C 1
ATOM 983 O O . CYS A 1 115 ? 2.665 -16.611 14.399 1.00 90.75 115 CYS A O 1
ATOM 985 N N . TYR A 1 116 ? 2.788 -18.126 16.054 1.00 91.00 116 TYR A N 1
ATOM 986 C CA . TYR A 1 116 ? 3.763 -19.000 15.401 1.00 91.00 116 TYR A CA 1
ATOM 987 C C . TYR A 1 116 ? 3.242 -20.434 15.271 1.00 91.00 116 TYR A C 1
ATOM 989 O O . TYR A 1 116 ? 2.610 -20.961 16.183 1.00 91.00 116 TYR A O 1
ATOM 997 N N . ASP A 1 117 ? 3.529 -21.082 14.141 1.00 91.50 117 ASP A N 1
ATOM 998 C CA . ASP A 1 117 ? 3.244 -22.506 13.962 1.00 91.50 117 ASP A CA 1
ATOM 999 C C . ASP A 1 117 ? 4.254 -23.405 14.707 1.00 91.50 117 ASP A C 1
ATOM 1001 O O . ASP A 1 117 ? 5.243 -22.954 15.289 1.00 91.50 117 ASP A O 1
ATOM 1005 N N . GLU A 1 118 ? 4.035 -24.721 14.653 1.00 93.56 118 GLU A N 1
ATOM 1006 C CA . GLU A 1 118 ? 4.918 -25.728 15.263 1.00 93.56 118 GLU A CA 1
ATOM 1007 C C . GLU A 1 118 ? 6.367 -25.719 14.730 1.00 93.56 118 GLU A C 1
ATOM 1009 O O . GLU A 1 118 ? 7.251 -26.320 15.340 1.00 93.56 118 GLU A O 1
ATOM 1014 N N . ASN A 1 119 ? 6.624 -25.030 13.612 1.00 93.69 119 ASN A N 1
ATOM 1015 C CA . ASN A 1 119 ? 7.937 -24.871 12.989 1.00 93.69 119 ASN A CA 1
ATOM 1016 C C . ASN A 1 119 ? 8.551 -23.484 13.252 1.00 93.69 119 ASN A C 1
ATOM 1018 O O . ASN A 1 119 ? 9.508 -23.110 12.569 1.00 93.69 119 ASN A O 1
ATOM 1022 N N . CYS A 1 120 ? 8.014 -22.725 14.214 1.00 88.81 120 CYS A N 1
ATOM 1023 C CA . CYS A 1 120 ? 8.407 -21.349 14.526 1.00 88.81 120 CYS A CA 1
ATOM 1024 C C . CYS A 1 120 ? 8.236 -20.376 13.347 1.00 88.81 120 CYS A C 1
ATOM 1026 O 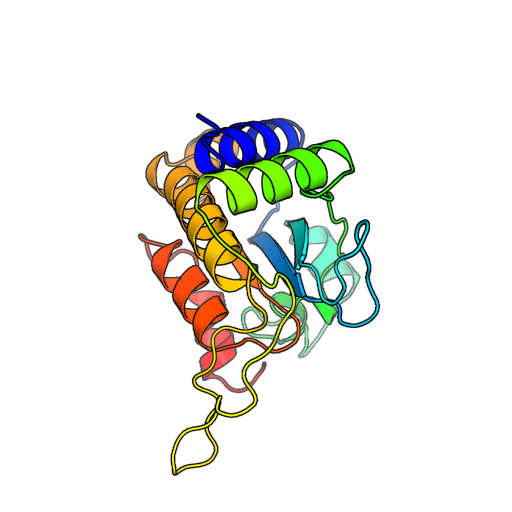O . CYS A 1 120 ? 8.957 -19.382 13.259 1.00 88.81 120 CYS A O 1
ATOM 1028 N N . ARG A 1 121 ? 7.304 -20.642 12.424 1.00 88.50 121 ARG A N 1
ATOM 1029 C CA . ARG A 1 121 ? 6.969 -19.703 11.347 1.00 88.50 121 ARG A CA 1
ATOM 1030 C C . ARG A 1 121 ? 5.872 -18.774 11.817 1.00 88.50 121 ARG A C 1
ATOM 1032 O O . ARG A 1 121 ? 4.873 -19.241 12.357 1.00 88.50 121 ARG A O 1
ATOM 1039 N N . TYR A 1 122 ? 6.044 -17.481 11.576 1.00 88.06 122 TYR A N 1
ATOM 1040 C CA . TYR A 1 122 ? 5.015 -16.503 11.888 1.00 88.06 122 TYR A CA 1
ATOM 1041 C C . TYR A 1 122 ? 3.780 -16.725 10.999 1.00 88.06 122 TYR A C 1
ATOM 1043 O O . TYR A 1 122 ? 3.875 -16.709 9.772 1.00 88.06 122 TYR A O 1
ATOM 1051 N N . ILE A 1 123 ? 2.630 -16.953 11.629 1.00 90.69 123 ILE A N 1
ATOM 1052 C CA . ILE A 1 123 ? 1.308 -17.150 11.006 1.00 90.69 123 ILE A CA 1
ATOM 1053 C C . ILE A 1 123 ? 0.295 -16.086 11.447 1.00 90.69 123 ILE A C 1
ATOM 1055 O O . ILE A 1 123 ? -0.858 -16.105 11.012 1.00 90.69 123 ILE A O 1
ATOM 1059 N N . GLY A 1 124 ? 0.719 -15.169 12.322 1.00 90.62 124 GLY A N 1
ATOM 1060 C CA . GLY A 1 124 ? -0.087 -14.045 12.770 1.00 90.62 124 GLY A CA 1
ATOM 1061 C C . GLY A 1 124 ? -0.422 -13.068 11.644 1.00 90.62 124 GLY A C 1
ATOM 1062 O O . GLY A 1 124 ? 0.067 -13.163 10.515 1.00 90.62 124 GLY A O 1
ATOM 1063 N N . LYS A 1 125 ? -1.283 -12.111 11.983 1.00 91.75 125 LYS A N 1
ATOM 1064 C CA . LYS A 1 125 ? -1.795 -11.071 11.082 1.00 91.75 125 LYS A CA 1
ATOM 1065 C C . LYS A 1 125 ? -1.406 -9.659 11.539 1.00 91.75 125 LYS A C 1
ATOM 1067 O O . LYS A 1 125 ? -2.052 -8.688 11.163 1.00 91.75 125 LYS A O 1
ATOM 1072 N N . GLY A 1 126 ? -0.361 -9.565 12.357 1.00 92.38 126 GLY A N 1
ATOM 1073 C CA . GLY A 1 126 ? 0.015 -8.330 13.029 1.00 92.38 126 GLY A CA 1
ATOM 1074 C C . GLY A 1 126 ? -0.998 -7.905 14.101 1.00 92.38 126 GLY A C 1
ATOM 1075 O O . GLY A 1 126 ? -1.848 -8.705 14.513 1.00 92.38 126 GLY A O 1
ATOM 1076 N N . PRO A 1 127 ? -0.899 -6.651 14.561 1.00 95.06 127 PRO A N 1
ATOM 1077 C CA . PRO A 1 127 ? -1.798 -6.081 15.557 1.00 95.06 127 PRO A CA 1
ATOM 1078 C C . PRO A 1 127 ? -3.224 -5.930 15.031 1.00 95.06 127 PRO A C 1
ATOM 1080 O O . PRO A 1 127 ? -3.440 -5.678 13.844 1.00 95.06 127 PRO A O 1
ATOM 1083 N N . VAL A 1 128 ? -4.217 -6.013 15.917 1.00 96.88 128 VAL A N 1
ATOM 1084 C CA . VAL A 1 128 ? -5.623 -5.811 15.536 1.00 96.88 128 VAL A CA 1
ATOM 1085 C C . VAL A 1 128 ? -5.815 -4.441 14.876 1.00 96.88 128 VAL A C 1
ATOM 1087 O O . VAL A 1 128 ? -5.385 -3.418 15.412 1.00 96.88 128 VAL A O 1
ATOM 1090 N N . GLY A 1 129 ? -6.492 -4.419 13.727 1.00 96.75 129 GLY A N 1
ATOM 1091 C CA . GLY A 1 129 ? -6.669 -3.249 12.870 1.00 96.75 129 GLY A CA 1
ATOM 1092 C C . GLY A 1 129 ? -5.730 -3.262 11.662 1.00 96.75 129 GLY A C 1
ATOM 1093 O O . GLY A 1 129 ? -6.128 -2.822 10.585 1.00 96.75 129 GLY A O 1
ATOM 1094 N N . TYR A 1 130 ? -4.517 -3.812 11.796 1.00 96.69 130 TYR A N 1
ATOM 1095 C CA . TYR A 1 130 ? -3.540 -3.832 10.706 1.00 96.69 130 TYR A CA 1
ATOM 1096 C C . TYR A 1 130 ? -4.038 -4.648 9.518 1.00 96.69 130 TYR A C 1
ATOM 1098 O O . TYR A 1 130 ? -4.110 -4.141 8.399 1.00 96.69 130 TYR A O 1
ATOM 1106 N N . TYR A 1 131 ? -4.408 -5.908 9.749 1.00 96.56 131 TYR A N 1
ATOM 1107 C CA . TYR A 1 131 ? -4.821 -6.794 8.664 1.00 96.56 131 TYR A CA 1
ATOM 1108 C C . TYR A 1 131 ? -6.126 -6.331 8.018 1.00 96.56 131 TYR A C 1
ATOM 1110 O O . TYR A 1 131 ? -6.289 -6.419 6.804 1.00 96.56 131 TYR A O 1
ATOM 1118 N N . GLU A 1 132 ? -7.045 -5.792 8.818 1.00 98.12 132 GLU A N 1
ATOM 1119 C CA . GLU A 1 132 ? -8.302 -5.231 8.336 1.00 98.12 132 GLU A CA 1
ATOM 1120 C C . GLU A 1 132 ? -8.062 -4.015 7.430 1.00 98.12 132 GLU A C 1
ATOM 1122 O O . GLU A 1 132 ? -8.692 -3.890 6.376 1.00 98.12 132 GLU A O 1
ATOM 1127 N N . LEU A 1 133 ? -7.119 -3.140 7.795 1.00 98.38 133 LEU A N 1
ATOM 1128 C CA . LEU A 1 133 ? -6.703 -2.033 6.939 1.00 98.38 133 LEU A CA 1
ATOM 1129 C C . LEU A 1 133 ? -5.977 -2.536 5.684 1.00 98.38 133 LEU A C 1
ATOM 1131 O O . LEU A 1 133 ? -6.267 -2.053 4.589 1.00 98.38 133 LEU A O 1
ATOM 1135 N N . LEU A 1 134 ? -5.094 -3.531 5.808 1.00 98.56 134 LEU A N 1
ATOM 1136 C CA . LEU A 1 134 ? -4.398 -4.147 4.678 1.00 98.56 134 LEU A CA 1
ATOM 1137 C C . LEU A 1 134 ? -5.381 -4.679 3.632 1.00 98.56 134 LEU A C 1
ATOM 1139 O O . LEU A 1 134 ? -5.177 -4.445 2.441 1.00 98.56 134 LEU A O 1
ATOM 1143 N N . GLU A 1 135 ? -6.454 -5.361 4.041 1.00 98.50 135 GLU A N 1
ATOM 1144 C CA . GLU A 1 135 ? -7.483 -5.852 3.116 1.00 98.50 135 GLU A CA 1
ATOM 1145 C C . GLU A 1 135 ? -8.171 -4.699 2.373 1.00 98.50 135 GLU A C 1
ATOM 1147 O O . GLU A 1 135 ? -8.320 -4.745 1.150 1.00 98.50 135 GLU A O 1
ATOM 1152 N N . VAL A 1 136 ? -8.528 -3.626 3.085 1.00 98.69 136 VAL A N 1
ATOM 1153 C CA . VAL A 1 136 ? -9.137 -2.430 2.483 1.00 98.69 136 VAL A CA 1
ATOM 1154 C C . VAL A 1 136 ? -8.195 -1.773 1.475 1.00 98.69 136 VAL A C 1
ATOM 1156 O O . VAL A 1 136 ? -8.612 -1.460 0.359 1.00 98.69 136 VAL A O 1
ATOM 1159 N N . ILE A 1 137 ? -6.930 -1.576 1.842 1.00 98.50 137 ILE A N 1
ATOM 1160 C CA . ILE A 1 137 ? -5.929 -0.946 0.978 1.00 98.50 137 ILE A CA 1
ATOM 1161 C C . ILE A 1 137 ? -5.586 -1.835 -0.221 1.00 98.50 137 ILE A C 1
ATOM 1163 O O . ILE A 1 137 ? -5.443 -1.325 -1.332 1.00 98.50 137 ILE A O 1
ATOM 1167 N N . SER A 1 138 ? -5.548 -3.156 -0.038 1.00 98.69 138 SER A N 1
ATOM 1168 C CA . SER A 1 138 ? -5.367 -4.118 -1.130 1.00 98.69 138 SER A CA 1
ATOM 1169 C C . SER A 1 138 ? -6.506 -4.040 -2.143 1.00 98.69 138 SER A C 1
ATOM 1171 O O . SER A 1 138 ? -6.252 -4.011 -3.345 1.00 98.69 138 SER A O 1
ATOM 1173 N N . ASP A 1 139 ? -7.758 -3.945 -1.688 1.00 98.75 139 ASP A N 1
ATOM 1174 C CA . ASP A 1 139 ? -8.909 -3.788 -2.584 1.00 98.75 139 ASP A CA 1
ATOM 1175 C C . ASP A 1 139 ? -8.837 -2.470 -3.374 1.00 98.75 139 ASP A C 1
ATOM 1177 O O . ASP A 1 139 ? -9.134 -2.436 -4.570 1.00 98.75 139 ASP A O 1
ATOM 1181 N N . VAL A 1 140 ? -8.398 -1.385 -2.730 1.00 98.81 140 VAL A N 1
ATOM 1182 C CA . VAL A 1 140 ? -8.210 -0.080 -3.383 1.00 98.81 140 VAL A CA 1
ATOM 1183 C C . VAL A 1 140 ? -7.085 -0.124 -4.418 1.00 98.81 140 VAL A C 1
ATOM 1185 O O . VAL A 1 140 ? -7.278 0.322 -5.550 1.00 98.81 140 VAL A O 1
ATOM 1188 N N . ALA A 1 141 ? -5.932 -0.686 -4.058 1.00 98.75 141 ALA A N 1
ATOM 1189 C CA . ALA A 1 141 ? -4.796 -0.846 -4.958 1.00 98.75 141 ALA A CA 1
ATOM 1190 C C . ALA A 1 141 ? -5.169 -1.711 -6.168 1.00 98.75 141 ALA A C 1
ATOM 1192 O O . ALA A 1 141 ? -4.919 -1.342 -7.316 1.00 98.75 141 ALA A O 1
ATOM 1193 N N . ARG A 1 142 ? -5.851 -2.833 -5.923 1.00 98.69 142 ARG A N 1
ATOM 1194 C CA . ARG A 1 142 ? -6.329 -3.727 -6.975 1.00 98.69 142 ARG A CA 1
ATOM 1195 C C . ARG A 1 142 ? -7.303 -3.024 -7.913 1.00 98.69 142 ARG A C 1
ATOM 1197 O O . ARG A 1 142 ? -7.190 -3.191 -9.122 1.00 98.69 142 ARG A O 1
ATOM 1204 N N . ARG A 1 143 ? -8.215 -2.201 -7.387 1.00 98.69 143 ARG A N 1
ATOM 1205 C CA . ARG A 1 143 ? -9.132 -1.405 -8.212 1.00 98.69 143 ARG A CA 1
ATOM 1206 C C . ARG A 1 143 ? -8.381 -0.463 -9.159 1.00 98.69 143 ARG A C 1
ATOM 1208 O O . ARG A 1 143 ? -8.767 -0.359 -10.317 1.00 98.69 143 ARG A O 1
ATOM 1215 N N . LEU A 1 144 ? -7.299 0.184 -8.711 1.00 98.62 144 LEU A N 1
ATOM 1216 C CA . LEU A 1 144 ? -6.469 1.033 -9.583 1.00 98.62 144 LEU A CA 1
ATOM 1217 C C . LEU A 1 144 ? -5.852 0.235 -10.747 1.00 98.62 144 LEU A C 1
ATOM 1219 O O . LEU A 1 144 ? -5.798 0.739 -11.872 1.00 98.62 144 LEU A O 1
ATOM 1223 N N . ILE A 1 145 ? -5.420 -1.004 -10.489 1.00 98.12 145 ILE A N 1
ATOM 1224 C CA . ILE A 1 145 ? -4.901 -1.916 -11.519 1.00 98.12 145 ILE A CA 1
ATOM 1225 C C . ILE A 1 145 ? -6.017 -2.369 -12.473 1.00 98.12 145 ILE A C 1
ATOM 1227 O O . ILE A 1 145 ? -5.852 -2.271 -13.687 1.00 98.12 145 ILE A O 1
ATOM 1231 N N . GLU A 1 146 ? -7.165 -2.807 -11.946 1.00 98.25 146 GLU A N 1
ATOM 1232 C CA . GLU A 1 146 ? -8.325 -3.264 -12.732 1.00 98.25 146 GLU A CA 1
ATOM 1233 C C . GLU A 1 146 ? -8.887 -2.171 -13.652 1.00 98.25 146 GLU A C 1
ATOM 1235 O O . GLU A 1 146 ? -9.362 -2.457 -14.751 1.00 98.25 146 GLU A O 1
ATOM 1240 N N . GLU A 1 147 ? -8.820 -0.912 -13.221 1.00 97.75 147 GLU A N 1
ATOM 1241 C CA . GLU A 1 147 ? -9.250 0.246 -14.004 1.00 97.75 147 GLU A CA 1
ATOM 1242 C C . GLU A 1 147 ? -8.188 0.731 -15.007 1.00 97.75 147 GLU A C 1
ATOM 1244 O O . GLU A 1 147 ? -8.406 1.737 -15.684 1.00 97.75 147 GLU A O 1
ATOM 1249 N N . ASP A 1 148 ? -7.046 0.042 -15.131 1.00 97.56 148 ASP A N 1
ATOM 1250 C CA . ASP A 1 148 ? -5.928 0.431 -15.996 1.00 97.56 148 ASP A CA 1
ATOM 1251 C C . ASP A 1 148 ? -5.452 1.880 -15.726 1.00 97.56 148 ASP A C 1
ATOM 1253 O O . ASP A 1 148 ? -5.015 2.587 -16.640 1.00 97.56 148 ASP A O 1
ATOM 1257 N N . TYR A 1 149 ? -5.529 2.346 -14.470 1.00 98.06 149 TYR A N 1
ATOM 1258 C CA . TYR A 1 149 ? -5.276 3.747 -14.102 1.00 98.06 149 TYR A CA 1
ATOM 1259 C C . TYR A 1 149 ? -3.916 4.245 -14.615 1.00 98.06 149 TYR A C 1
ATOM 1261 O O . TYR A 1 149 ? -3.834 5.270 -15.297 1.00 98.06 149 TYR A O 1
ATOM 1269 N N . PHE A 1 150 ? -2.845 3.487 -14.363 1.00 97.44 150 PHE A N 1
ATOM 1270 C CA . PHE A 1 150 ? -1.491 3.842 -14.801 1.00 97.44 150 PHE A CA 1
ATOM 1271 C C . PHE A 1 150 ? -1.340 3.821 -16.318 1.00 97.44 150 PHE A C 1
ATOM 1273 O O . PHE A 1 150 ? -0.731 4.724 -16.894 1.00 97.44 150 PHE A O 1
ATOM 1280 N N . LEU A 1 151 ? -1.950 2.838 -16.984 1.00 96.69 151 LEU A N 1
ATOM 1281 C CA . LEU A 1 151 ? -1.898 2.728 -18.437 1.00 96.69 151 LEU A CA 1
ATOM 1282 C C . LEU A 1 151 ? -2.561 3.945 -19.094 1.00 96.69 151 LEU A C 1
ATOM 1284 O O . LEU A 1 151 ? -2.029 4.483 -20.062 1.00 96.69 151 LEU A O 1
ATOM 1288 N N . GLN A 1 152 ? -3.671 4.430 -18.532 1.00 96.69 152 GLN A N 1
ATOM 1289 C CA . GLN A 1 152 ? -4.345 5.646 -18.992 1.00 96.69 152 GLN A CA 1
ATOM 1290 C C . GLN A 1 152 ? -3.556 6.923 -18.665 1.00 96.69 152 GLN A C 1
ATOM 1292 O O . GLN A 1 152 ? -3.540 7.853 -19.472 1.00 96.69 152 GLN A O 1
ATOM 1297 N N . ARG A 1 153 ? -2.896 6.981 -17.501 1.00 95.19 153 ARG A N 1
ATOM 1298 C CA . ARG A 1 153 ? -2.156 8.162 -17.021 1.00 95.19 153 ARG A CA 1
ATOM 1299 C C . ARG A 1 153 ? -0.798 8.357 -17.690 1.00 95.19 153 ARG A C 1
ATOM 1301 O O . ARG A 1 153 ? -0.451 9.482 -18.033 1.00 95.19 153 ARG A O 1
ATOM 1308 N N . CYS A 1 154 ? -0.029 7.285 -17.861 1.00 95.12 154 CYS A N 1
ATOM 1309 C CA . CYS A 1 154 ? 1.371 7.348 -18.294 1.00 95.12 154 CYS A CA 1
ATOM 1310 C C . CYS A 1 154 ? 1.732 6.356 -19.413 1.00 95.12 154 CYS A C 1
ATOM 1312 O O . CYS A 1 154 ? 2.889 6.290 -19.830 1.00 95.12 154 CYS A O 1
ATOM 1314 N N . GLY A 1 155 ? 0.766 5.589 -19.934 1.00 95.94 155 GLY A N 1
ATOM 1315 C CA . GLY A 1 155 ? 0.997 4.650 -21.037 1.00 95.94 155 GLY A CA 1
ATOM 1316 C C . GLY A 1 155 ? 1.755 3.379 -20.644 1.00 95.94 155 GLY A C 1
ATOM 1317 O O . GLY A 1 155 ? 2.190 2.641 -21.527 1.00 95.94 155 GLY A O 1
ATOM 1318 N N . LYS A 1 156 ? 1.919 3.113 -19.343 1.00 94.75 156 LYS A N 1
ATOM 1319 C CA . LYS A 1 156 ? 2.638 1.953 -18.802 1.00 94.75 156 LYS A CA 1
ATOM 1320 C C . LYS A 1 156 ? 1.810 1.280 -17.711 1.00 94.75 156 LYS A C 1
ATOM 1322 O O . LYS A 1 156 ? 1.076 1.947 -16.986 1.00 94.75 156 LYS A O 1
ATOM 1327 N N . ARG A 1 157 ? 1.955 -0.039 -17.575 1.00 95.81 157 ARG A N 1
ATOM 1328 C CA . ARG A 1 157 ? 1.539 -0.741 -16.356 1.00 95.81 157 ARG A CA 1
ATOM 1329 C C . ARG A 1 157 ? 2.630 -0.525 -15.313 1.00 95.81 157 ARG A C 1
ATOM 1331 O O . ARG A 1 157 ? 3.791 -0.790 -15.608 1.00 95.81 157 ARG A O 1
ATOM 1338 N N . ILE A 1 158 ? 2.256 -0.001 -14.153 1.00 97.88 158 ILE A N 1
ATOM 1339 C CA . ILE A 1 158 ? 3.162 0.236 -13.028 1.00 97.88 158 ILE A CA 1
ATOM 1340 C C . ILE A 1 158 ? 2.690 -0.673 -11.891 1.00 97.88 158 ILE A C 1
ATOM 1342 O O . ILE A 1 158 ? 1.496 -0.637 -11.580 1.00 97.88 158 ILE A O 1
ATOM 1346 N N . PRO A 1 159 ? 3.571 -1.491 -11.293 1.00 98.44 159 PRO A N 1
ATOM 1347 C CA . PRO A 1 159 ? 3.194 -2.292 -10.144 1.00 98.44 159 PRO A CA 1
ATOM 1348 C C . PRO A 1 159 ? 2.926 -1.423 -8.921 1.00 98.44 159 PRO A C 1
ATOM 1350 O O . PRO A 1 159 ? 3.630 -0.439 -8.677 1.00 98.44 159 PRO A O 1
ATOM 1353 N N . ILE A 1 160 ? 1.949 -1.842 -8.119 1.00 98.75 160 ILE A N 1
ATOM 1354 C CA . ILE A 1 160 ? 1.791 -1.357 -6.748 1.00 98.75 160 ILE A CA 1
ATOM 1355 C C . ILE A 1 160 ? 2.393 -2.409 -5.826 1.00 98.75 160 ILE A C 1
ATOM 1357 O O . ILE A 1 160 ? 1.885 -3.531 -5.758 1.00 98.75 160 ILE A O 1
ATOM 1361 N N . ILE A 1 161 ? 3.461 -2.059 -5.120 1.00 98.44 161 ILE A N 1
ATOM 1362 C CA . ILE A 1 161 ? 4.073 -2.929 -4.124 1.00 98.44 161 ILE A CA 1
ATOM 1363 C C . ILE A 1 161 ? 3.579 -2.486 -2.750 1.00 98.44 161 ILE A C 1
ATOM 1365 O O . ILE A 1 161 ? 3.862 -1.377 -2.303 1.00 98.44 161 ILE A O 1
ATOM 1369 N N . ILE A 1 162 ? 2.799 -3.342 -2.095 1.00 98.25 162 ILE A N 1
ATOM 1370 C CA . ILE A 1 162 ? 2.430 -3.158 -0.693 1.00 98.25 162 ILE A CA 1
ATOM 1371 C C . ILE A 1 162 ? 3.593 -3.699 0.133 1.00 98.25 162 ILE A C 1
ATOM 1373 O O . ILE A 1 162 ? 4.029 -4.828 -0.109 1.00 98.25 162 ILE A O 1
ATOM 1377 N N . GLN A 1 163 ? 4.121 -2.892 1.051 1.00 94.69 163 GLN A N 1
ATOM 1378 C CA . GLN A 1 163 ? 5.328 -3.219 1.813 1.00 94.69 163 GLN A CA 1
ATOM 1379 C C . GLN A 1 163 ? 5.202 -2.804 3.277 1.00 94.69 163 GLN A C 1
ATOM 1381 O O . GLN A 1 163 ? 4.561 -1.806 3.598 1.00 94.69 163 GLN A O 1
ATOM 1386 N N . ASP A 1 164 ? 5.854 -3.571 4.139 1.00 93.12 164 ASP A N 1
ATOM 1387 C CA . ASP A 1 164 ? 6.227 -3.211 5.502 1.00 93.12 164 ASP A CA 1
ATOM 1388 C C . ASP A 1 164 ? 7.763 -3.296 5.620 1.00 93.12 164 ASP A C 1
ATOM 1390 O O . ASP A 1 164 ? 8.464 -3.410 4.612 1.00 93.12 164 ASP A O 1
ATOM 1394 N N . LEU A 1 165 ? 8.303 -3.227 6.838 1.00 91.00 165 LEU A N 1
ATOM 1395 C CA . LEU A 1 165 ? 9.749 -3.329 7.071 1.00 91.00 165 LEU A CA 1
ATOM 1396 C C . LEU A 1 165 ? 10.284 -4.772 7.069 1.00 91.00 165 LEU A C 1
ATOM 1398 O O . LEU A 1 165 ? 11.496 -4.961 7.128 1.00 91.00 165 LEU A O 1
ATOM 1402 N N . GLU A 1 166 ? 9.413 -5.782 7.047 1.00 86.81 166 GLU A N 1
ATOM 1403 C CA . GLU A 1 166 ? 9.785 -7.181 7.311 1.00 86.81 166 GLU A CA 1
ATOM 1404 C C . GLU A 1 166 ? 9.418 -8.142 6.171 1.00 86.81 166 GLU A C 1
ATOM 1406 O O . GLU A 1 166 ? 9.662 -9.345 6.273 1.00 86.81 166 GLU A O 1
ATOM 1411 N N . PHE A 1 167 ? 8.813 -7.633 5.095 1.00 89.69 167 PHE A N 1
ATOM 1412 C CA . PHE A 1 167 ? 8.209 -8.421 4.025 1.00 89.69 167 PHE A CA 1
ATOM 1413 C C . PHE A 1 167 ? 7.338 -9.559 4.565 1.00 89.69 167 PHE A C 1
ATOM 1415 O O . PHE A 1 167 ? 7.448 -10.717 4.142 1.00 89.69 167 PHE A O 1
ATOM 1422 N N . THR A 1 168 ? 6.459 -9.238 5.519 1.00 91.75 168 THR A N 1
ATOM 1423 C CA . THR A 1 168 ? 5.596 -10.248 6.137 1.00 91.75 168 THR A CA 1
ATOM 1424 C C . THR A 1 168 ? 4.783 -11.003 5.085 1.00 91.75 168 THR A C 1
ATOM 1426 O O . THR A 1 168 ? 4.392 -10.479 4.034 1.00 91.75 168 THR A O 1
ATOM 1429 N N . TRP A 1 169 ? 4.493 -12.277 5.369 1.00 93.12 169 TRP A N 1
ATOM 1430 C CA . TRP A 1 169 ? 3.836 -13.169 4.408 1.00 93.12 169 TRP A CA 1
ATOM 1431 C C . TRP A 1 169 ? 2.525 -12.581 3.860 1.00 93.12 169 TRP A C 1
ATOM 1433 O O . TRP A 1 169 ? 2.229 -12.735 2.674 1.00 93.12 169 TRP A O 1
ATOM 1443 N N . TYR A 1 170 ? 1.753 -11.879 4.697 1.00 94.12 170 TYR A N 1
ATOM 1444 C CA . TYR A 1 170 ? 0.473 -11.302 4.299 1.00 94.12 170 TYR A CA 1
ATOM 1445 C C . TYR A 1 170 ? 0.627 -10.058 3.416 1.00 94.12 170 TYR A C 1
ATOM 1447 O O . TYR A 1 170 ? -0.213 -9.844 2.541 1.00 94.12 170 TYR A O 1
ATOM 1455 N N . VAL A 1 171 ? 1.697 -9.277 3.582 1.00 95.88 171 VAL A N 1
ATOM 1456 C CA . VAL A 1 171 ? 2.019 -8.125 2.727 1.00 95.88 171 VAL A CA 1
ATOM 1457 C C . VAL A 1 171 ? 2.456 -8.601 1.341 1.00 95.88 171 VAL A C 1
ATOM 1459 O O . VAL A 1 171 ? 1.974 -8.101 0.321 1.00 95.88 171 VAL A O 1
ATOM 1462 N N . LEU A 1 172 ? 3.282 -9.649 1.280 1.00 96.06 172 LEU A N 1
ATOM 1463 C CA . LEU A 1 172 ? 3.666 -10.279 0.015 1.00 96.06 172 LEU A CA 1
ATOM 1464 C C . LEU A 1 172 ? 2.459 -10.895 -0.707 1.00 96.06 172 LEU A C 1
ATOM 1466 O O . LEU A 1 172 ? 2.303 -10.734 -1.922 1.00 96.06 172 LEU A O 1
ATOM 1470 N N . GLU A 1 173 ? 1.562 -11.562 0.027 1.00 96.81 173 GLU A N 1
ATOM 1471 C CA . GLU A 1 173 ? 0.305 -12.048 -0.544 1.00 96.81 173 GLU A CA 1
ATOM 1472 C C . GLU A 1 173 ? -0.576 -10.912 -1.071 1.00 96.81 173 GLU A C 1
ATOM 1474 O O . GLU A 1 173 ? -1.185 -11.064 -2.133 1.00 96.81 173 GLU A O 1
ATOM 1479 N N . ALA A 1 174 ? -0.668 -9.796 -0.347 1.00 98.12 174 ALA A N 1
ATOM 1480 C CA . ALA A 1 174 ? -1.432 -8.625 -0.759 1.00 98.12 174 ALA A CA 1
ATOM 1481 C C . ALA A 1 174 ? -0.884 -8.041 -2.069 1.00 98.12 174 ALA A C 1
ATOM 1483 O O . ALA A 1 174 ? -1.633 -7.918 -3.041 1.00 98.12 174 ALA A O 1
ATOM 1484 N N . THR A 1 175 ? 0.431 -7.815 -2.155 1.00 98.25 175 THR A N 1
ATOM 1485 C CA . THR A 1 175 ? 1.106 -7.388 -3.392 1.00 98.25 175 THR A CA 1
ATOM 1486 C C . THR A 1 175 ? 0.798 -8.332 -4.552 1.00 98.25 175 THR A C 1
ATOM 1488 O O . THR A 1 175 ? 0.423 -7.892 -5.641 1.00 98.25 175 THR A O 1
ATOM 1491 N N . LYS A 1 176 ? 0.870 -9.648 -4.333 1.00 97.81 176 LYS A N 1
ATOM 1492 C CA . LYS A 1 176 ? 0.555 -10.634 -5.375 1.00 97.81 176 LYS A CA 1
ATOM 1493 C C . LYS A 1 176 ? -0.907 -10.576 -5.831 1.00 97.81 176 LYS A C 1
ATOM 1495 O O . LYS A 1 176 ? -1.181 -10.758 -7.012 1.00 97.81 176 LYS A O 1
ATOM 1500 N N . LYS A 1 177 ? -1.849 -10.343 -4.911 1.00 97.31 177 LYS A N 1
ATOM 1501 C CA . LYS A 1 177 ? -3.294 -10.250 -5.204 1.00 97.31 177 LYS A CA 1
ATOM 1502 C C . LYS A 1 177 ? -3.659 -8.972 -5.968 1.00 97.31 177 LYS A C 1
ATOM 1504 O O . LYS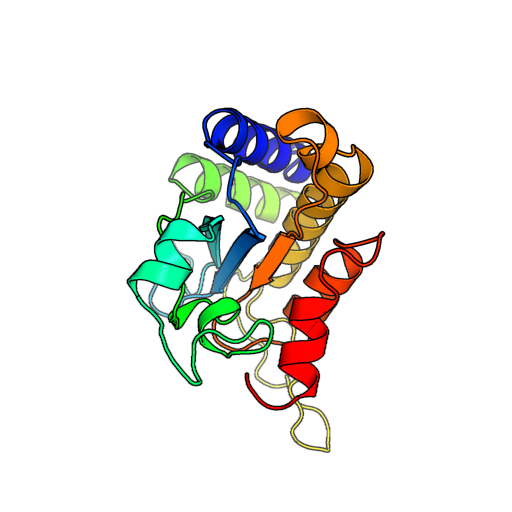 A 1 177 ? -4.619 -8.997 -6.735 1.00 97.31 177 LYS A O 1
ATOM 1509 N N . VAL A 1 178 ? -2.925 -7.881 -5.749 1.00 98.19 178 VAL A N 1
ATOM 1510 C CA . VAL A 1 178 ? -3.155 -6.574 -6.387 1.00 98.19 178 VAL A CA 1
ATOM 1511 C C . VAL A 1 178 ? -2.703 -6.554 -7.845 1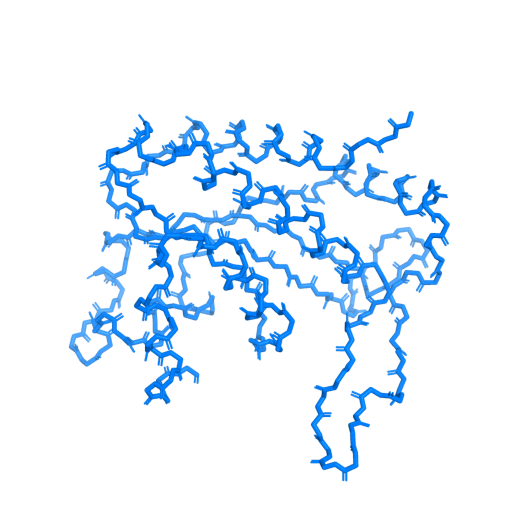.00 98.19 178 VAL A C 1
ATOM 1513 O O . VAL A 1 178 ? -3.432 -6.068 -8.708 1.00 98.19 178 VAL A O 1
ATOM 1516 N N . ASN A 1 179 ? -1.519 -7.098 -8.129 1.00 98.38 179 ASN A N 1
ATOM 1517 C CA . ASN A 1 179 ? -0.878 -7.034 -9.445 1.00 98.38 179 ASN A CA 1
ATOM 1518 C C . ASN A 1 179 ? -1.373 -8.170 -10.363 1.00 98.38 179 ASN A C 1
ATOM 1520 O O . ASN A 1 179 ? -0.667 -9.140 -10.646 1.00 98.38 179 ASN A O 1
ATOM 1524 N N . ILE A 1 180 ? -2.640 -8.070 -10.778 1.00 97.38 180 ILE A N 1
ATOM 1525 C CA . ILE A 1 180 ? -3.389 -9.125 -11.483 1.00 97.38 180 ILE A CA 1
ATOM 1526 C C . ILE A 1 180 ? -2.922 -9.407 -12.922 1.00 97.38 180 ILE A C 1
ATOM 1528 O O . ILE A 1 180 ? -3.359 -10.400 -13.511 1.00 97.38 180 ILE A O 1
ATOM 1532 N N . HIS A 1 181 ? -2.056 -8.573 -13.500 1.00 96.06 181 HIS A N 1
ATOM 1533 C CA . HIS A 1 181 ? -1.481 -8.780 -14.832 1.00 96.06 181 HIS A CA 1
ATOM 1534 C C . HIS A 1 181 ? 0.023 -9.071 -14.793 1.00 96.06 181 HIS A C 1
ATOM 1536 O O . HIS A 1 181 ? 0.690 -8.905 -15.814 1.00 96.06 181 HIS A O 1
ATOM 1542 N N . ASP A 1 182 ? 0.533 -9.543 -13.650 1.00 96.19 182 ASP A N 1
ATOM 1543 C CA . ASP A 1 182 ? 1.955 -9.836 -13.421 1.00 96.19 182 ASP A CA 1
ATOM 1544 C C . ASP A 1 182 ? 2.835 -8.569 -13.396 1.00 96.19 182 ASP A C 1
ATOM 1546 O O . ASP A 1 182 ? 4.021 -8.614 -13.705 1.00 96.19 182 ASP A O 1
ATOM 1550 N N . GLU A 1 183 ? 2.277 -7.410 -13.014 1.00 97.75 183 GLU A N 1
ATOM 1551 C CA . GLU A 1 183 ? 3.030 -6.147 -12.959 1.00 97.75 183 GLU A CA 1
ATOM 1552 C C . GLU A 1 183 ? 4.220 -6.209 -11.993 1.00 97.75 183 GLU A C 1
ATOM 1554 O O . GLU A 1 183 ? 5.265 -5.618 -12.256 1.00 97.75 183 GLU A O 1
ATOM 1559 N N . ALA A 1 184 ? 4.070 -6.929 -10.878 1.00 97.75 184 ALA A N 1
ATOM 1560 C CA . ALA A 1 184 ? 5.094 -7.075 -9.843 1.00 97.75 184 ALA A CA 1
ATOM 1561 C C . ALA A 1 184 ? 6.072 -8.238 -10.115 1.00 97.75 184 ALA A C 1
ATOM 1563 O O . ALA A 1 184 ? 6.748 -8.694 -9.192 1.00 97.75 184 ALA A O 1
ATOM 1564 N N . HIS A 1 185 ? 6.157 -8.732 -11.358 1.00 97.19 185 HIS A N 1
ATOM 1565 C CA . HIS A 1 185 ? 7.022 -9.857 -11.732 1.00 97.19 185 HIS A CA 1
ATOM 1566 C C . HIS A 1 185 ? 8.472 -9.673 -11.268 1.00 97.19 185 HIS A C 1
ATOM 1568 O O . HIS A 1 185 ? 9.037 -10.542 -10.604 1.00 97.19 185 HIS A O 1
ATOM 1574 N N . ASP A 1 186 ? 9.076 -8.531 -11.608 1.00 96.38 186 ASP A N 1
ATOM 1575 C CA . ASP A 1 186 ? 10.489 -8.283 -11.321 1.00 96.38 186 ASP A CA 1
ATOM 1576 C C . ASP A 1 186 ? 10.758 -8.129 -9.817 1.00 96.38 186 ASP A C 1
ATOM 1578 O O . ASP A 1 186 ? 11.790 -8.600 -9.343 1.00 96.38 186 ASP A O 1
ATOM 1582 N N . PHE A 1 187 ? 9.803 -7.576 -9.061 1.00 96.81 187 PHE A N 1
ATOM 1583 C CA . PHE A 1 187 ? 9.854 -7.523 -7.598 1.00 96.81 187 PHE A CA 1
ATOM 1584 C C . PHE A 1 187 ? 9.890 -8.932 -6.986 1.00 96.81 187 PHE A C 1
ATOM 1586 O O . PHE A 1 187 ? 10.787 -9.254 -6.209 1.00 96.81 187 PHE A O 1
ATOM 1593 N N . PHE A 1 188 ? 8.966 -9.817 -7.378 1.00 96.69 188 PHE A N 1
ATOM 1594 C CA . PHE A 1 188 ? 8.951 -11.189 -6.856 1.00 96.69 188 PHE A CA 1
ATOM 1595 C C . PHE A 1 188 ? 10.174 -11.994 -7.287 1.00 96.69 188 PHE A C 1
ATOM 1597 O O . PHE A 1 188 ? 10.707 -12.775 -6.503 1.00 96.69 188 PHE A O 1
ATOM 1604 N N . LYS A 1 189 ? 10.672 -11.771 -8.502 1.00 95.50 189 LYS A N 1
ATOM 1605 C CA . LYS A 1 189 ? 11.907 -12.404 -8.960 1.00 95.50 189 LYS A CA 1
ATOM 1606 C C . LYS A 1 189 ? 13.124 -11.949 -8.153 1.00 95.50 189 LYS A C 1
ATOM 1608 O O . LYS A 1 189 ? 14.005 -12.764 -7.883 1.00 95.50 189 LYS A O 1
ATOM 1613 N N . ALA A 1 190 ? 13.164 -10.679 -7.756 1.00 93.81 190 ALA A N 1
ATOM 1614 C CA . ALA A 1 190 ? 14.197 -10.162 -6.873 1.00 93.81 190 ALA A CA 1
ATOM 1615 C C . ALA A 1 190 ? 14.117 -10.813 -5.476 1.00 93.81 190 ALA A C 1
ATOM 1617 O O . ALA A 1 190 ? 15.138 -11.313 -5.000 1.00 93.81 190 ALA A O 1
ATOM 1618 N N . LEU A 1 191 ? 12.912 -10.953 -4.899 1.00 92.19 191 LEU A N 1
ATOM 1619 C CA . LEU A 1 191 ? 12.696 -11.664 -3.622 1.00 92.19 191 LEU A CA 1
ATOM 1620 C C . LEU A 1 191 ? 13.185 -13.119 -3.697 1.00 92.19 191 LEU A C 1
ATOM 1622 O O . LEU A 1 191 ? 13.935 -13.589 -2.846 1.00 92.19 191 LEU A O 1
ATOM 1626 N N . GLU A 1 192 ? 12.805 -13.843 -4.750 1.00 90.94 192 GLU A N 1
ATOM 1627 C CA . GLU A 1 192 ? 13.160 -15.258 -4.930 1.00 90.94 192 GLU A CA 1
ATOM 1628 C C . GLU A 1 192 ? 14.660 -15.484 -5.169 1.00 90.94 192 GLU A C 1
ATOM 1630 O O . GLU A 1 192 ? 15.175 -16.573 -4.906 1.00 90.94 192 GLU A O 1
ATOM 1635 N N . SER A 1 193 ? 15.369 -14.468 -5.668 1.00 85.88 193 SER A N 1
ATOM 1636 C CA . SER A 1 193 ? 16.809 -14.543 -5.921 1.00 85.88 193 SER A CA 1
ATOM 1637 C C . SER A 1 193 ? 17.674 -14.415 -4.661 1.00 85.88 193 SER A C 1
ATOM 1639 O O . SER A 1 193 ? 18.872 -14.685 -4.736 1.00 85.88 193 SER A O 1
ATOM 1641 N N . GLY A 1 194 ? 17.071 -14.092 -3.508 1.00 75.00 194 GLY A N 1
ATOM 1642 C CA . GLY A 1 194 ? 17.771 -13.927 -2.230 1.00 75.00 194 GLY A CA 1
ATOM 1643 C C . GLY A 1 194 ? 18.516 -12.597 -2.103 1.00 75.00 194 GLY A C 1
ATOM 1644 O O . GLY A 1 194 ? 19.453 -12.507 -1.314 1.00 75.00 194 GLY A O 1
ATOM 1645 N N . ASN A 1 195 ? 18.120 -11.603 -2.901 1.00 67.00 195 ASN A N 1
ATOM 1646 C CA . ASN A 1 195 ? 18.659 -10.244 -2.880 1.00 67.00 195 ASN A CA 1
ATOM 1647 C C . ASN A 1 195 ? 17.832 -9.299 -1.985 1.00 67.00 195 ASN A C 1
ATOM 1649 O O . ASN A 1 195 ? 18.054 -8.101 -2.036 1.00 67.00 195 ASN A O 1
ATOM 1653 N N . MET A 1 196 ? 16.842 -9.807 -1.245 1.00 72.94 196 MET A N 1
ATOM 1654 C CA . MET A 1 196 ? 15.954 -9.064 -0.341 1.00 72.94 196 MET A CA 1
ATOM 1655 C C . MET A 1 196 ? 15.616 -9.915 0.880 1.00 72.94 196 MET A C 1
ATOM 1657 O O . MET A 1 196 ? 15.711 -11.163 0.759 1.00 72.94 196 MET A O 1
#

pLDDT: mean 94.93, std 4.62, range [67.0, 98.81]